Protein AF-0000000082898713 (afdb_homodimer)

Foldseek 3Di:
DAAEEEEEDEAFFADLLVCLLQVLCVLLVHHYFYEYAVQDQWYQYNVRDIDGTRGHCVVPLPPDHLEYEYEDGPCLVVCLQPPSVLVSLVVCVVVQGAYEYEAQNCSSCLNSVNQPPEEEEHAPVCQVVCVVSPHHYDPDQWDDDRRYIYGYDSVSSLVRSLVVSCVRPNNVSSVVSCVVVVPDD/DAAEEEEEDEAFFADLLRCLLQVLCVLLVHHYFYEYAVQDQWYQYNVRDIDGTNGHCVVPLPPDHLEYEYEHGPCLVVCLQPPSVLVSLVVCVVVQGAYEYEAQNCSSCLNSVNQPPEEEEHAPVCVVVCVVSPHHYDPDQWDDDRRYIYGYDSVSSLVRSLVVSCVRPNNVSSVVSCVVVVPDD

Solvent-accessible surface area (backbone atoms only — not comparable to full-atom values): 18327 Å² total; per-residue (Å²): 129,77,45,31,33,37,36,53,38,44,60,20,23,27,50,43,35,44,39,37,29,53,36,50,35,44,75,61,58,30,52,70,41,38,19,16,69,80,52,46,73,57,35,48,24,55,64,68,52,32,33,45,50,76,34,37,29,88,78,48,69,85,58,88,55,50,25,42,34,33,49,14,37,77,29,36,75,77,48,44,79,41,62,68,60,42,52,51,53,46,52,35,50,74,70,66,23,35,34,34,24,24,15,55,25,39,51,36,29,61,72,61,59,46,65,71,86,32,47,37,25,36,22,76,93,47,42,64,63,40,45,73,68,61,37,43,75,51,90,51,56,59,28,73,36,88,46,32,38,20,11,24,35,52,56,29,22,63,60,38,29,39,50,51,33,26,75,69,66,29,62,66,46,24,50,50,50,30,58,73,33,60,47,82,127,131,78,46,32,34,36,36,54,38,44,59,20,25,28,48,43,34,43,39,38,31,53,36,51,36,45,74,61,58,31,52,71,40,37,20,17,70,79,53,47,72,58,34,48,24,56,65,67,53,31,34,45,51,77,35,35,28,87,78,48,70,86,58,87,56,51,26,42,36,33,48,12,36,77,29,37,74,79,47,44,79,39,61,67,61,41,51,52,52,46,52,34,49,75,71,66,22,35,35,34,23,24,14,54,25,41,52,36,28,63,70,61,60,46,67,70,85,30,47,38,22,35,22,75,92,48,43,66,64,40,45,73,68,62,36,44,75,50,88,50,54,56,29,73,34,88,46,32,37,20,12,26,34,53,57,29,21,64,61,38,29,39,50,51,33,27,74,69,66,29,61,66,48,24,52,52,49,31,58,74,33,61,47,81,129

Nearest PDB structures (foldseek):
  4k2h-assembly1_A  TM=9.374E-01  e=5.853E-18  Salmonella enterica subsp. enterica serovar Typhimurium str. LT2
  3nov-assembly1_A-2  TM=9.132E-01  e=2.532E-16  Pseudomonas fluorescens
  3noq-assembly1_A  TM=9.283E-01  e=1.379E-15  Pseudomonas fluorescens
  6q3t-assembly1_A  TM=9.275E-01  e=1.216E-15  Pyrococcus horikoshii
  3ewn-assembly1_A  TM=8.795E-01  e=7.514E-15  Pseudomonas syringae pv. tomato

Organism: Panagrellus redivivus (NCBI:txid6233)

Sequence (370 aa):
MAKSALVIVFPGVEDIETSVTVDLLRRAEVNVTTASLNDASTITMSKKTIITPDAKLSDVESKDFDAIIVPGGPGTFEILENAKLGALLKKYEAAGKIVAAICAAPLIFTVHGVGKDGTVTSYPGVRDKIVAAGYAYSDEKVVVSKNIVSSRGPATSFDFALKLIELLKGKESADQVSKAILYTHMAKSALVIVFPGVEDIETSVTVDLLRRAEVNVTTASLNDASTITMSKKTIITPDAKLSDVESKDFDAIIVPGGPGTFEILENAKLGALLKKYEAAGKIVAAICAAPLIFTVHGVGKDGTVTSYPGVRDKIVAAGYAYSDEKVVVSKNIVSSRGPATSFDFALKLIELLKGKESADQVSKAILYTH

Structure (mmCIF, N/CA/C/O backbone):
data_AF-0000000082898713-model_v1
#
loop_
_entity.id
_entity.type
_entity.pdbx_description
1 polymer 'D-lactate dehydratase'
#
loop_
_atom_site.group_PDB
_atom_site.id
_atom_site.type_symbol
_atom_site.label_atom_id
_atom_site.label_alt_id
_atom_site.label_comp_id
_atom_site.label_asym_id
_atom_site.label_entity_id
_atom_site.label_seq_id
_atom_site.pdbx_PDB_ins_code
_atom_site.Cartn_x
_atom_site.Cartn_y
_atom_site.Cartn_z
_atom_site.occupancy
_atom_site.B_iso_or_equiv
_atom_site.auth_seq_id
_atom_site.auth_comp_id
_atom_site.auth_asym_id
_atom_site.auth_atom_id
_atom_site.pdbx_PDB_model_num
ATOM 1 N N . MET A 1 1 ? -22.562 -16.75 -1.643 1 75.38 1 MET A N 1
ATOM 2 C CA . MET A 1 1 ? -21.656 -16.609 -0.51 1 75.38 1 MET A CA 1
ATOM 3 C C . MET A 1 1 ? -20.531 -15.617 -0.833 1 75.38 1 MET A C 1
ATOM 5 O O . MET A 1 1 ? -20.188 -15.43 -1.999 1 75.38 1 MET A O 1
ATOM 9 N N . ALA A 1 2 ? -19.969 -14.922 0.22 1 91.25 2 ALA A N 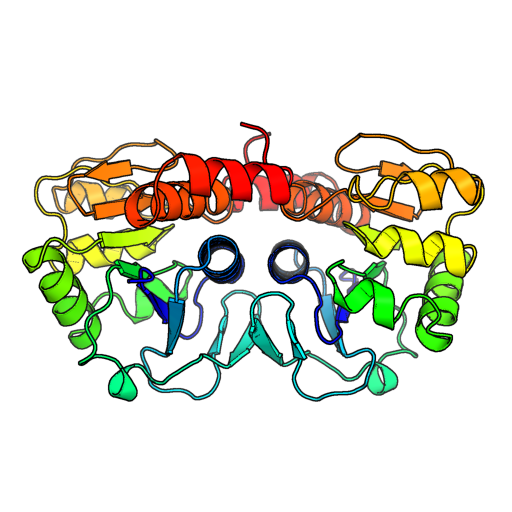1
ATOM 10 C CA . ALA A 1 2 ? -18.922 -13.938 -0.031 1 91.25 2 ALA A CA 1
ATOM 11 C C . ALA A 1 2 ? -17.656 -14.602 -0.586 1 91.25 2 ALA A C 1
ATOM 13 O O . ALA A 1 2 ? -17.281 -15.68 -0.142 1 91.25 2 ALA A O 1
ATOM 14 N N . LYS A 1 3 ? -17.125 -14.125 -1.619 1 98.56 3 LYS A N 1
ATOM 15 C CA . LYS A 1 3 ? -15.891 -14.641 -2.199 1 98.56 3 LYS A CA 1
ATOM 16 C C . LYS A 1 3 ? -14.727 -14.508 -1.22 1 98.56 3 LYS A C 1
ATOM 18 O O . LYS A 1 3 ? -14.742 -13.641 -0.339 1 98.56 3 LYS A O 1
ATOM 23 N N . SER A 1 4 ? -13.789 -15.422 -1.334 1 98.88 4 SER A N 1
ATOM 24 C CA . SER A 1 4 ? -12.656 -15.445 -0.411 1 98.88 4 SER A CA 1
ATOM 25 C C . SER A 1 4 ? -11.328 -15.484 -1.162 1 98.88 4 SER A C 1
ATOM 27 O O . SER A 1 4 ? -11.273 -15.961 -2.299 1 98.88 4 SER A O 1
ATOM 29 N N . ALA A 1 5 ? -10.305 -14.922 -0.519 1 98.94 5 ALA A N 1
ATOM 30 C CA . ALA A 1 5 ? -8.969 -14.898 -1.108 1 98.94 5 ALA A CA 1
ATOM 31 C C . ALA A 1 5 ? -7.898 -15.18 -0.055 1 98.94 5 ALA A C 1
ATOM 33 O O . ALA A 1 5 ? -7.977 -14.672 1.068 1 98.94 5 ALA A O 1
ATOM 34 N N . LEU A 1 6 ? -6.98 -16.031 -0.373 1 98.94 6 LEU A N 1
ATOM 35 C CA . LEU A 1 6 ? -5.785 -16.297 0.416 1 98.94 6 LEU A CA 1
ATOM 36 C C . LEU A 1 6 ? -4.582 -15.539 -0.14 1 98.94 6 LEU A C 1
ATOM 38 O O . LEU A 1 6 ? -4.207 -15.727 -1.3 1 98.94 6 LEU A O 1
ATOM 42 N N . VAL A 1 7 ? -4.027 -14.648 0.641 1 99 7 VAL A N 1
ATOM 43 C CA . VAL A 1 7 ? -2.83 -13.914 0.247 1 99 7 VAL A CA 1
ATOM 44 C C . VAL A 1 7 ? -1.622 -14.43 1.021 1 99 7 VAL A C 1
ATOM 46 O O . VAL A 1 7 ? -1.587 -14.359 2.25 1 99 7 VAL A O 1
ATOM 49 N N . ILE A 1 8 ? -0.636 -14.93 0.302 1 99 8 ILE A N 1
ATOM 50 C CA . ILE A 1 8 ? 0.551 -15.523 0.903 1 99 8 ILE A CA 1
ATOM 51 C C . ILE A 1 8 ? 1.56 -14.438 1.25 1 99 8 ILE A C 1
ATOM 53 O O . ILE A 1 8 ? 1.938 -13.633 0.389 1 99 8 ILE A O 1
ATOM 57 N N . VAL A 1 9 ? 1.957 -14.398 2.502 1 98.94 9 VAL A N 1
ATOM 58 C CA . VAL A 1 9 ? 2.994 -13.445 2.9 1 98.94 9 VAL A CA 1
ATOM 59 C C . VAL A 1 9 ? 4.195 -14.203 3.461 1 98.94 9 VAL A C 1
ATOM 61 O O . VAL A 1 9 ? 4.051 -15.305 3.992 1 98.94 9 VAL A O 1
ATOM 64 N N . PHE A 1 10 ? 5.367 -13.609 3.297 1 98.94 10 PHE A N 1
ATOM 65 C CA . PHE A 1 10 ? 6.66 -14.18 3.664 1 98.94 10 PHE A CA 1
ATOM 66 C C . PHE A 1 10 ? 7.688 -13.078 3.9 1 98.94 10 PHE A C 1
ATOM 68 O O . PHE A 1 10 ? 7.492 -11.938 3.477 1 98.94 10 PHE A O 1
ATOM 75 N N . PRO A 1 11 ? 8.781 -13.359 4.68 1 98.88 11 PRO A N 1
ATOM 76 C CA . PRO A 1 11 ? 9.805 -12.328 4.879 1 98.88 11 PRO A CA 1
ATOM 77 C C . PRO A 1 11 ? 10.305 -11.734 3.566 1 98.88 11 PRO A C 1
ATOM 79 O O . PRO A 1 11 ? 10.656 -12.477 2.645 1 98.88 11 PRO A O 1
ATOM 82 N N . GLY A 1 12 ? 10.336 -10.406 3.451 1 98.88 12 GLY A N 1
ATOM 83 C CA . GLY A 1 12 ? 10.828 -9.734 2.258 1 98.88 12 GLY A CA 1
ATOM 84 C C . GLY A 1 12 ? 9.773 -9.594 1.175 1 98.88 12 GLY A C 1
ATOM 85 O O . GLY A 1 12 ? 10.078 -9.195 0.049 1 98.88 12 GLY A O 1
ATOM 86 N N . VAL A 1 13 ? 8.492 -9.922 1.507 1 98.94 13 VAL A N 1
ATOM 87 C CA . VAL A 1 13 ? 7.391 -9.703 0.574 1 98.94 13 VAL A CA 1
ATOM 88 C C . VAL A 1 13 ? 7.191 -8.211 0.346 1 98.94 13 VAL A C 1
ATOM 90 O O . VAL A 1 13 ? 7.523 -7.395 1.21 1 98.94 13 VAL A O 1
ATOM 93 N N . GLU A 1 14 ? 6.727 -7.867 -0.822 1 98.88 14 GLU A N 1
ATOM 94 C CA . GLU A 1 14 ? 6.617 -6.469 -1.231 1 98.88 14 GLU A CA 1
ATOM 95 C C . GLU A 1 14 ? 5.496 -5.762 -0.474 1 98.88 14 GLU A C 1
ATOM 97 O O . GLU A 1 14 ? 4.348 -6.207 -0.491 1 98.88 14 GLU A O 1
ATOM 102 N N . ASP A 1 15 ? 5.758 -4.617 0.162 1 98.88 15 ASP A N 1
ATOM 103 C CA . ASP A 1 15 ? 4.84 -3.904 1.043 1 98.88 15 ASP A CA 1
ATOM 104 C C . ASP A 1 15 ? 3.629 -3.383 0.269 1 98.88 15 ASP A C 1
ATOM 106 O O . ASP A 1 15 ? 2.486 -3.635 0.653 1 98.88 15 ASP A O 1
ATOM 110 N N . ILE A 1 16 ? 3.855 -2.674 -0.845 1 98.88 16 ILE A N 1
ATOM 111 C CA . ILE A 1 16 ? 2.807 -2.004 -1.605 1 98.88 16 ILE A CA 1
ATOM 112 C C . ILE A 1 16 ? 1.891 -3.043 -2.248 1 98.88 16 ILE A C 1
ATOM 114 O O . ILE A 1 16 ? 0.666 -2.953 -2.137 1 98.88 16 ILE A O 1
ATOM 118 N N . GLU A 1 17 ? 2.471 -4.012 -2.852 1 98.94 17 GLU A N 1
ATOM 119 C CA . GLU A 1 17 ? 1.697 -5.047 -3.529 1 98.94 17 GLU A CA 1
ATOM 120 C C . GLU A 1 17 ? 0.778 -5.777 -2.557 1 98.94 17 GLU A C 1
ATOM 122 O O . GLU A 1 17 ? -0.392 -6.02 -2.861 1 98.94 17 GLU A O 1
ATOM 127 N N . THR A 1 18 ? 1.337 -6.137 -1.405 1 98.94 18 THR A N 1
ATOM 128 C CA . THR A 1 18 ? 0.552 -6.812 -0.381 1 98.94 18 THR A CA 1
ATOM 129 C C . THR A 1 18 ? -0.558 -5.906 0.141 1 98.94 18 THR A C 1
ATOM 131 O O . THR A 1 18 ? -1.73 -6.285 0.143 1 98.94 18 THR A O 1
ATOM 134 N N . SER A 1 19 ? -0.251 -4.688 0.511 1 98.81 19 SER A N 1
ATOM 135 C CA . SER A 1 19 ? -1.185 -3.777 1.169 1 98.81 19 SER A CA 1
ATOM 136 C C . SER A 1 19 ? -2.301 -3.352 0.221 1 98.81 19 SER A C 1
ATOM 138 O O . SER A 1 19 ? -3.473 -3.334 0.604 1 98.81 19 SER A O 1
ATOM 140 N N . VAL A 1 20 ? -1.968 -2.988 -1.012 1 98.88 20 VAL A N 1
ATOM 141 C CA . VAL A 1 20 ? -2.961 -2.525 -1.975 1 98.88 20 VAL A CA 1
ATOM 142 C C . VAL A 1 20 ? -3.922 -3.664 -2.314 1 98.88 20 VAL A C 1
ATOM 144 O O . VAL A 1 20 ? -5.141 -3.479 -2.311 1 98.88 20 VAL A O 1
ATOM 147 N N . THR A 1 21 ? -3.367 -4.836 -2.564 1 98.94 21 THR A N 1
ATOM 148 C CA . THR A 1 21 ? -4.195 -5.98 -2.934 1 98.94 21 THR A CA 1
ATOM 149 C C . THR A 1 21 ? -5.156 -6.336 -1.806 1 98.94 21 THR A C 1
ATOM 151 O O . THR A 1 21 ? -6.367 -6.449 -2.027 1 98.94 21 THR A O 1
ATOM 154 N N . VAL A 1 22 ? -4.641 -6.5 -0.588 1 98.94 22 VAL A N 1
ATOM 155 C CA . VAL A 1 22 ? -5.449 -6.875 0.567 1 98.94 22 VAL A CA 1
ATOM 156 C C . VAL A 1 22 ? -6.504 -5.801 0.829 1 98.94 22 VAL A C 1
ATOM 158 O O . VAL A 1 22 ? -7.684 -6.117 1.021 1 98.94 22 VAL A O 1
ATOM 161 N N . ASP A 1 23 ? -6.105 -4.562 0.798 1 98.94 23 ASP A N 1
ATOM 162 C CA . ASP A 1 23 ? -6.992 -3.434 1.077 1 98.94 23 ASP A CA 1
ATOM 163 C C . ASP A 1 23 ? -8.164 -3.398 0.097 1 98.94 23 ASP A C 1
ATOM 165 O O . ASP A 1 23 ? -9.32 -3.393 0.51 1 98.94 23 ASP A O 1
ATOM 169 N N . LEU A 1 24 ? -7.867 -3.42 -1.192 1 98.94 24 LEU A N 1
ATOM 170 C CA . LEU A 1 24 ? -8.914 -3.27 -2.199 1 98.94 24 LEU A CA 1
ATOM 171 C C . LEU A 1 24 ? -9.859 -4.469 -2.182 1 98.94 24 LEU A C 1
ATOM 173 O O . LEU A 1 24 ? -11.07 -4.309 -2.354 1 98.94 24 LEU A O 1
ATOM 177 N N . LEU A 1 25 ? -9.312 -5.68 -2.02 1 98.94 25 LEU A N 1
ATOM 178 C CA . LEU A 1 25 ? -10.18 -6.848 -1.925 1 98.94 25 LEU A CA 1
ATOM 179 C C . LEU A 1 25 ? -11.133 -6.727 -0.739 1 98.94 25 LEU A C 1
ATOM 181 O O . LEU A 1 25 ? -12.312 -7.066 -0.846 1 98.94 25 LEU A O 1
ATOM 185 N N . ARG A 1 26 ? -10.633 -6.258 0.403 1 98.94 26 ARG A N 1
ATOM 186 C CA . ARG A 1 26 ? -11.484 -6.094 1.578 1 98.94 26 ARG A CA 1
ATOM 187 C C . ARG A 1 26 ? -12.516 -4.996 1.357 1 98.94 26 ARG A C 1
ATOM 189 O O . ARG A 1 26 ? -13.664 -5.113 1.805 1 98.94 26 ARG A O 1
ATOM 196 N N . ARG A 1 27 ? -12.164 -3.883 0.672 1 98.81 27 ARG A N 1
ATOM 197 C CA . ARG A 1 27 ? -13.133 -2.852 0.299 1 98.81 27 ARG A CA 1
ATOM 198 C C . ARG A 1 27 ? -14.266 -3.441 -0.526 1 98.81 27 ARG A C 1
ATOM 200 O O . ARG A 1 27 ? -15.414 -2.986 -0.431 1 98.81 27 ARG A O 1
ATOM 207 N N . ALA A 1 28 ? -13.938 -4.441 -1.326 1 98.81 28 ALA A N 1
ATOM 208 C CA . ALA A 1 28 ? -14.93 -5.098 -2.18 1 98.81 28 ALA A CA 1
ATOM 209 C C . ALA A 1 28 ? -15.672 -6.188 -1.418 1 98.81 28 ALA A C 1
ATOM 211 O O . ALA A 1 28 ? -16.406 -6.988 -2.016 1 98.81 28 ALA A O 1
ATOM 212 N N . GLU A 1 29 ? -15.422 -6.332 -0.135 1 98.56 29 GLU A N 1
ATOM 213 C CA . GLU A 1 29 ? -16.078 -7.285 0.754 1 98.56 29 GLU A CA 1
ATOM 214 C C . GLU A 1 29 ? -15.703 -8.719 0.396 1 98.56 29 GLU A C 1
ATOM 216 O O . GLU A 1 29 ? -16.531 -9.633 0.512 1 98.56 29 GLU A O 1
ATOM 221 N N . VAL A 1 30 ? -14.555 -8.898 -0.184 1 98.94 30 VAL A N 1
ATOM 222 C CA . VAL A 1 30 ? -13.953 -10.227 -0.269 1 98.94 30 VAL A CA 1
ATOM 223 C C . VAL A 1 30 ? -13.391 -10.625 1.093 1 98.94 30 VAL A C 1
ATOM 225 O O . VAL A 1 30 ? -12.781 -9.805 1.786 1 98.94 30 VAL A O 1
ATOM 228 N N . ASN A 1 31 ? -13.656 -11.844 1.561 1 98.81 31 ASN A N 1
ATOM 229 C CA . ASN A 1 31 ? -13.047 -12.359 2.783 1 98.81 31 ASN A CA 1
ATOM 230 C C . ASN A 1 31 ? -11.578 -12.727 2.572 1 98.81 31 ASN A C 1
ATOM 232 O O . ASN A 1 31 ? -11.273 -13.812 2.092 1 98.81 31 ASN A O 1
ATOM 236 N N . VAL A 1 32 ? -10.703 -11.859 3.02 1 98.94 32 VAL A N 1
ATOM 237 C CA . VAL A 1 32 ? -9.273 -12.031 2.764 1 98.94 32 VAL A CA 1
ATOM 238 C C . VAL A 1 32 ? -8.602 -12.633 3.994 1 98.94 32 VAL A C 1
ATOM 240 O O . VAL A 1 32 ? -8.859 -12.203 5.121 1 98.94 32 VAL A O 1
ATOM 243 N N . THR A 1 33 ? -7.812 -13.609 3.805 1 98.94 33 THR A N 1
ATOM 244 C CA . THR A 1 33 ? -6.891 -14.133 4.805 1 98.94 33 THR A CA 1
ATOM 245 C C . THR A 1 33 ? -5.445 -13.992 4.336 1 98.94 33 THR A C 1
ATOM 247 O O . THR A 1 33 ? -5.051 -14.594 3.336 1 98.94 33 THR A O 1
ATOM 250 N N . THR A 1 34 ? -4.703 -13.18 5.031 1 98.94 34 THR A N 1
ATOM 251 C CA . THR A 1 34 ? -3.26 -13.203 4.84 1 98.94 34 THR A CA 1
ATOM 252 C C . THR A 1 34 ? -2.623 -14.328 5.645 1 98.94 34 THR A C 1
ATOM 254 O O . THR A 1 34 ? -2.918 -14.5 6.828 1 98.94 34 THR A O 1
ATOM 257 N N . ALA A 1 35 ? -1.808 -15.086 5 1 98.94 35 ALA A N 1
ATOM 258 C CA . ALA A 1 35 ? -1.225 -16.25 5.68 1 98.94 35 ALA A CA 1
ATOM 259 C C . ALA A 1 35 ? 0.293 -16.266 5.527 1 98.94 35 ALA A C 1
ATOM 261 O O . ALA A 1 35 ? 0.813 -16.141 4.414 1 98.94 35 ALA A O 1
ATOM 262 N N . SER A 1 36 ? 0.993 -16.406 6.645 1 98.88 36 SER A N 1
ATOM 263 C CA . SER A 1 36 ? 2.449 -16.484 6.641 1 98.88 36 SER A CA 1
ATOM 264 C C . SER A 1 36 ? 2.922 -17.844 6.121 1 98.88 36 SER A C 1
ATOM 266 O O . SER A 1 36 ? 2.633 -18.875 6.723 1 98.88 36 SER A O 1
ATOM 268 N N . LEU A 1 37 ? 3.67 -17.812 5.047 1 98.81 37 LEU A N 1
ATOM 269 C CA . LEU A 1 37 ? 4.152 -19.031 4.41 1 98.81 37 LEU A CA 1
ATOM 270 C C . LEU A 1 37 ? 5.016 -19.844 5.371 1 98.81 37 LEU A C 1
ATOM 272 O O . LEU A 1 37 ? 4.945 -21.078 5.387 1 98.81 37 LEU A O 1
ATOM 276 N N . ASN A 1 38 ? 5.824 -19.156 6.266 1 98 38 ASN A N 1
ATOM 277 C CA . ASN A 1 38 ? 6.738 -19.844 7.172 1 98 38 ASN A CA 1
ATOM 278 C C . ASN A 1 38 ? 6.141 -19.984 8.57 1 98 38 ASN A C 1
ATOM 280 O O . ASN A 1 38 ? 6.863 -20.234 9.531 1 98 38 ASN A O 1
ATOM 284 N N . ASP A 1 39 ? 4.945 -19.656 8.766 1 98.12 39 ASP A N 1
ATOM 285 C CA . ASP A 1 39 ? 4.16 -19.781 9.992 1 98.12 39 ASP A CA 1
ATOM 286 C C . ASP A 1 39 ? 4.668 -18.844 11.078 1 98.12 39 ASP A C 1
ATOM 288 O O . ASP A 1 39 ? 4.477 -19.094 12.266 1 98.12 39 ASP A O 1
ATOM 292 N N . ALA A 1 40 ? 5.395 -17.781 10.602 1 98.31 40 ALA A N 1
ATOM 293 C CA . ALA A 1 40 ? 5.812 -16.766 11.562 1 98.31 40 ALA A CA 1
ATOM 294 C C . ALA A 1 40 ? 4.621 -15.922 12.016 1 98.31 40 ALA A C 1
ATOM 296 O O . ALA A 1 40 ? 3.674 -15.711 11.258 1 98.31 40 ALA A O 1
ATOM 297 N N . SER A 1 41 ? 4.691 -15.422 13.227 1 98.25 41 SER A N 1
ATOM 298 C CA . SER A 1 41 ? 3.609 -14.617 13.789 1 98.25 41 SER A CA 1
ATOM 299 C C . SER A 1 41 ? 3.609 -13.203 13.203 1 98.25 41 SER A C 1
ATOM 301 O O . SER A 1 41 ? 2.564 -12.555 13.141 1 98.25 41 SER A O 1
ATOM 303 N N . THR A 1 42 ? 4.809 -12.734 12.844 1 98.75 42 THR A N 1
ATOM 304 C CA . THR A 1 42 ? 4.961 -11.438 12.18 1 98.75 42 THR A CA 1
ATOM 305 C C . THR A 1 42 ? 5.871 -11.562 10.961 1 98.75 42 THR A C 1
ATOM 307 O O . THR A 1 42 ? 6.699 -12.469 10.883 1 98.75 42 THR A O 1
ATOM 310 N N . ILE A 1 43 ? 5.652 -10.766 10.016 1 98.88 43 ILE A N 1
ATOM 311 C CA . ILE A 1 43 ? 6.441 -10.719 8.789 1 98.88 43 ILE A CA 1
ATOM 312 C C . ILE A 1 43 ? 7.07 -9.336 8.633 1 98.88 43 ILE A C 1
ATOM 314 O O . ILE A 1 43 ? 6.371 -8.32 8.68 1 98.88 43 ILE A O 1
ATOM 318 N N . THR A 1 44 ? 8.406 -9.281 8.547 1 98.88 44 THR A N 1
ATOM 319 C CA . THR A 1 44 ? 9.078 -8.07 8.094 1 98.88 44 THR A CA 1
ATOM 320 C C . THR A 1 44 ? 9.086 -7.996 6.566 1 98.88 44 THR A C 1
ATOM 322 O O . THR A 1 44 ? 9.734 -8.812 5.906 1 98.88 44 THR A O 1
ATOM 325 N N . MET A 1 45 ? 8.445 -7.02 6.004 1 98.81 45 MET A N 1
ATOM 326 C CA . MET A 1 45 ? 8.289 -6.918 4.559 1 98.81 45 MET A CA 1
ATOM 327 C C . MET A 1 45 ? 9.516 -6.262 3.922 1 98.81 45 MET A C 1
ATOM 329 O O . MET A 1 45 ? 10.492 -5.961 4.609 1 98.81 45 MET A O 1
ATOM 333 N N . SER A 1 46 ? 9.516 -6.117 2.656 1 98.75 46 SER A N 1
ATOM 334 C CA . SER A 1 46 ? 10.688 -5.754 1.865 1 98.75 46 SER A CA 1
ATOM 335 C C . SER A 1 46 ? 11.219 -4.379 2.264 1 98.75 46 SER A C 1
ATOM 337 O O . SER A 1 46 ? 12.422 -4.145 2.242 1 98.75 46 SER A O 1
ATOM 339 N N . LYS A 1 47 ? 10.258 -3.482 2.691 1 98.62 47 LYS A N 1
ATOM 340 C CA . LYS A 1 47 ? 10.68 -2.141 3.082 1 98.62 47 LYS A CA 1
ATOM 341 C C . LYS A 1 47 ? 10.445 -1.903 4.57 1 98.62 47 LYS A C 1
ATOM 343 O O . LYS A 1 47 ? 10.055 -0.807 4.977 1 98.62 47 LYS A O 1
ATOM 348 N N . LYS A 1 48 ? 10.602 -2.918 5.348 1 98.44 48 LYS A N 1
ATOM 349 C CA . LYS A 1 48 ? 10.836 -2.939 6.789 1 98.44 48 LYS A CA 1
ATOM 350 C C . LYS A 1 48 ? 9.531 -2.738 7.559 1 98.44 48 LYS A C 1
ATOM 352 O O . LYS A 1 48 ? 9.523 -2.717 8.789 1 98.44 48 LYS A O 1
ATOM 357 N N . THR A 1 49 ? 8.422 -2.551 6.879 1 98.75 49 THR A N 1
ATOM 358 C CA . THR A 1 49 ? 7.156 -2.596 7.602 1 98.75 49 THR A CA 1
ATOM 359 C C . THR A 1 49 ? 6.914 -3.988 8.18 1 98.75 49 THR A C 1
ATOM 361 O O . THR A 1 49 ? 7.156 -4.996 7.512 1 98.75 49 THR A O 1
ATOM 364 N N . ILE A 1 50 ? 6.484 -4.035 9.391 1 98.88 50 ILE A N 1
ATOM 365 C CA . ILE A 1 50 ? 6.184 -5.301 10.055 1 98.88 50 ILE A CA 1
ATOM 366 C C . ILE A 1 50 ? 4.672 -5.48 10.164 1 98.88 50 ILE A C 1
ATOM 368 O O . ILE A 1 50 ? 3.979 -4.617 10.703 1 98.88 50 ILE A O 1
ATOM 372 N N . ILE A 1 51 ? 4.168 -6.645 9.695 1 98.88 51 ILE A N 1
ATOM 373 C CA . ILE A 1 51 ? 2.74 -6.922 9.797 1 98.88 51 ILE A CA 1
ATOM 374 C C . ILE A 1 51 ? 2.518 -8.195 10.609 1 98.88 51 ILE A C 1
ATOM 376 O O . ILE A 1 51 ? 3.43 -9.016 10.75 1 98.88 51 ILE A O 1
ATOM 380 N N . THR A 1 52 ? 1.327 -8.281 11.117 1 98.81 52 THR A N 1
ATOM 381 C CA . THR A 1 52 ? 0.817 -9.523 11.695 1 98.81 52 THR A CA 1
ATOM 382 C C . THR A 1 52 ? -0.191 -10.18 10.758 1 98.81 52 THR A C 1
ATOM 384 O O . THR A 1 52 ? -1.321 -9.703 10.625 1 98.81 52 THR A O 1
ATOM 387 N N . PRO A 1 53 ? 0.233 -11.289 10.148 1 98.81 53 PRO A N 1
ATOM 388 C CA . PRO A 1 53 ? -0.707 -11.961 9.25 1 98.81 53 PRO A CA 1
ATOM 389 C C . PRO A 1 53 ? -1.937 -12.5 9.984 1 98.81 53 PRO A C 1
ATOM 391 O O . PRO A 1 53 ? -1.892 -12.719 11.195 1 98.81 53 PRO A O 1
ATOM 394 N N . ASP A 1 54 ? -3.012 -12.75 9.281 1 98.75 54 ASP A N 1
ATOM 395 C CA . ASP A 1 54 ? -4.258 -13.258 9.852 1 98.75 54 ASP A CA 1
ATOM 396 C C . ASP A 1 54 ? -4.086 -14.688 10.359 1 98.75 54 ASP A C 1
ATOM 398 O O . ASP A 1 54 ? -4.773 -15.102 11.289 1 98.75 54 ASP A O 1
ATOM 402 N N . ALA A 1 55 ? -3.201 -15.398 9.68 1 98.81 55 ALA A N 1
ATOM 403 C CA . ALA A 1 55 ? -3.061 -16.812 10.016 1 98.81 55 ALA A CA 1
ATOM 404 C C . ALA A 1 55 ? -1.679 -17.328 9.633 1 98.81 55 ALA A C 1
ATOM 406 O O . ALA A 1 55 ? -0.966 -16.703 8.852 1 98.81 55 ALA A O 1
ATOM 407 N N . LYS A 1 56 ? -1.348 -18.438 10.266 1 98.69 56 LYS A N 1
ATOM 408 C CA . LYS A 1 56 ? -0.309 -19.297 9.711 1 98.69 56 LYS A CA 1
ATOM 409 C C . LYS A 1 56 ? -0.834 -20.094 8.516 1 98.69 56 LYS A C 1
ATOM 411 O O . LYS A 1 56 ? -1.986 -20.531 8.516 1 98.69 56 LYS A O 1
ATOM 416 N N . LEU A 1 57 ? 0.029 -20.25 7.531 1 98.81 57 LEU A N 1
ATOM 417 C CA . LEU A 1 57 ? -0.442 -21.016 6.387 1 98.81 57 LEU A CA 1
ATOM 418 C C . LEU A 1 57 ? -0.895 -22.406 6.82 1 98.81 57 LEU A C 1
ATOM 420 O O . LEU A 1 57 ? -1.923 -22.906 6.352 1 98.81 57 LEU A O 1
ATOM 424 N N . SER A 1 58 ? -0.216 -23.031 7.75 1 98.44 58 SER A N 1
ATOM 425 C CA . SER A 1 58 ? -0.522 -24.391 8.211 1 98.44 58 SER A CA 1
ATOM 426 C C . SER A 1 58 ? -1.929 -24.469 8.789 1 98.44 58 SER A C 1
ATOM 428 O O . SER A 1 58 ? -2.545 -25.531 8.797 1 98.44 58 SER A O 1
ATOM 430 N N . ASP A 1 59 ? -2.402 -23.359 9.242 1 98.5 59 ASP A N 1
ATOM 431 C CA . ASP A 1 59 ? -3.715 -23.344 9.883 1 98.5 59 ASP A CA 1
ATOM 432 C C . ASP A 1 59 ? -4.828 -23.219 8.844 1 98.5 59 ASP A C 1
ATOM 434 O O . ASP A 1 59 ? -5.992 -23.5 9.141 1 98.5 59 ASP A O 1
ATOM 438 N N . VAL A 1 60 ? -4.488 -22.828 7.59 1 98.5 60 VAL A N 1
ATOM 439 C CA . VAL A 1 60 ? -5.586 -22.453 6.699 1 98.5 60 VAL A CA 1
ATOM 440 C C . VAL A 1 60 ? -5.398 -23.125 5.344 1 98.5 60 VAL A C 1
ATOM 442 O O . VAL A 1 60 ? -6.254 -23.016 4.461 1 98.5 60 VAL A O 1
ATOM 445 N N . GLU A 1 61 ? -4.293 -23.828 5.129 1 97.25 61 GLU A N 1
ATOM 446 C CA . GLU A 1 61 ? -3.973 -24.375 3.812 1 97.25 61 GLU A CA 1
ATOM 447 C C . GLU A 1 61 ? -5.012 -25.406 3.379 1 97.25 61 GLU A C 1
ATOM 449 O O . GLU A 1 61 ? -5.113 -25.734 2.193 1 97.25 61 GLU A O 1
ATOM 454 N N . SER A 1 62 ? -5.828 -25.953 4.285 1 97.5 62 SER A N 1
ATOM 455 C CA . SER A 1 62 ? -6.84 -26.953 3.957 1 97.5 62 SER A CA 1
ATOM 456 C C . SER A 1 62 ? -8.156 -26.297 3.562 1 97.5 62 SER A C 1
ATOM 458 O O . SER A 1 62 ? -9.047 -26.953 3.027 1 97.5 62 SER A O 1
ATOM 460 N N . LYS A 1 63 ? -8.281 -25 3.838 1 97.31 63 LYS A N 1
ATOM 461 C CA . LYS A 1 63 ? -9.5 -24.281 3.486 1 97.31 63 LYS A CA 1
ATOM 462 C C . LYS A 1 63 ? -9.578 -24.031 1.982 1 97.31 63 LYS A C 1
ATOM 464 O O . LYS A 1 63 ? -8.562 -24.062 1.29 1 97.31 63 LYS A O 1
ATOM 469 N N . ASP A 1 64 ? -10.82 -23.844 1.496 1 95.19 64 ASP A N 1
ATOM 470 C CA . ASP A 1 64 ? -11.086 -23.656 0.073 1 95.19 64 ASP A CA 1
ATOM 471 C C . ASP A 1 64 ? -11.375 -22.203 -0.251 1 95.19 64 ASP A C 1
ATOM 473 O O . ASP A 1 64 ? -12.523 -21.75 -0.173 1 95.19 64 ASP A O 1
ATOM 477 N N . PHE A 1 65 ? -10.422 -21.484 -0.631 1 98.75 65 PHE A N 1
ATOM 478 C CA . PHE A 1 65 ? -10.602 -20.094 -1.038 1 98.75 65 PHE A CA 1
ATOM 479 C C . PHE A 1 65 ? -10.898 -20 -2.531 1 98.75 65 PHE A C 1
ATOM 481 O O . PHE A 1 65 ? -10.594 -20.922 -3.287 1 98.75 65 PHE A O 1
ATOM 488 N N . ASP A 1 66 ? -11.43 -18.875 -2.943 1 98.94 66 ASP A N 1
ATOM 489 C CA . ASP A 1 66 ? -11.766 -18.656 -4.348 1 98.94 66 ASP A CA 1
ATOM 490 C C . ASP A 1 66 ? -10.547 -18.172 -5.133 1 98.94 66 ASP A C 1
ATOM 492 O O . ASP A 1 66 ? -10.531 -18.25 -6.367 1 98.94 66 ASP A O 1
ATOM 496 N N . ALA A 1 67 ? -9.578 -17.688 -4.422 1 98.94 67 ALA A N 1
ATOM 497 C CA . ALA A 1 67 ? -8.352 -17.188 -5.039 1 98.94 67 ALA A CA 1
ATOM 498 C C . ALA A 1 67 ? -7.152 -17.375 -4.117 1 98.94 67 ALA A C 1
ATOM 500 O O . ALA A 1 67 ? -7.281 -17.281 -2.895 1 98.94 67 ALA A O 1
ATOM 501 N N . ILE A 1 68 ? -6.016 -17.656 -4.68 1 98.94 68 ILE A N 1
ATOM 502 C CA . ILE A 1 68 ? -4.727 -17.594 -3.998 1 98.94 68 ILE A CA 1
ATOM 503 C C . ILE A 1 68 ? -3.82 -16.594 -4.695 1 98.94 68 ILE A C 1
ATOM 505 O O . ILE A 1 68 ? -3.73 -16.562 -5.926 1 98.94 68 ILE A O 1
ATOM 509 N N . ILE A 1 69 ? -3.215 -15.703 -3.949 1 99 69 ILE A N 1
ATOM 510 C CA . ILE A 1 69 ? -2.486 -14.555 -4.477 1 99 69 ILE A CA 1
ATOM 511 C C . ILE A 1 69 ? -1.097 -14.492 -3.844 1 99 69 ILE A C 1
ATOM 513 O O . ILE A 1 69 ? -0.958 -14.594 -2.623 1 99 69 ILE A O 1
ATOM 517 N N . VAL A 1 70 ? -0.093 -14.32 -4.676 1 99 70 VAL A N 1
ATOM 518 C CA . VAL A 1 70 ? 1.287 -14.242 -4.211 1 99 70 VAL A CA 1
ATOM 519 C C . VAL A 1 70 ? 1.896 -12.906 -4.641 1 99 70 VAL A C 1
ATOM 521 O O . VAL A 1 70 ? 2.277 -12.734 -5.801 1 99 70 VAL A O 1
ATOM 524 N N . PRO A 1 71 ? 2.025 -11.93 -3.717 1 98.94 71 PRO A N 1
ATOM 525 C CA . PRO A 1 71 ? 2.789 -10.719 -4.023 1 98.94 71 PRO A CA 1
ATOM 526 C C . PRO A 1 71 ? 4.27 -11 -4.262 1 98.94 71 PRO A C 1
ATOM 528 O O . PRO A 1 71 ? 4.738 -12.109 -4.016 1 98.94 71 PRO A O 1
ATOM 531 N N . GLY A 1 72 ? 4.988 -10.016 -4.781 1 98.88 72 GLY A N 1
ATOM 532 C CA . GLY A 1 72 ? 6.406 -10.164 -5.051 1 98.88 72 GLY A CA 1
ATOM 533 C C . GLY A 1 72 ? 7.289 -9.664 -3.924 1 98.88 72 GLY A C 1
ATOM 534 O O . GLY A 1 72 ? 6.93 -9.773 -2.75 1 98.88 72 GLY A O 1
ATOM 535 N N . GLY A 1 73 ? 8.438 -9.164 -4.297 1 98.75 73 GLY A N 1
ATOM 536 C CA . GLY A 1 73 ? 9.469 -8.711 -3.381 1 98.75 73 GLY A CA 1
ATOM 537 C C . GLY A 1 73 ? 10.719 -9.57 -3.42 1 98.75 73 GLY A C 1
ATOM 538 O O . GLY A 1 73 ? 10.703 -10.68 -3.969 1 98.75 73 GLY A O 1
ATOM 539 N N . PRO A 1 74 ? 11.812 -9.031 -2.848 1 98.75 74 PRO A N 1
ATOM 540 C CA . PRO A 1 74 ? 13.062 -9.789 -2.865 1 98.75 74 PRO A CA 1
ATOM 541 C C . PRO A 1 74 ? 12.938 -11.148 -2.188 1 98.75 74 PRO A C 1
ATOM 543 O O . PRO A 1 74 ? 13.648 -12.086 -2.539 1 98.75 74 PRO A O 1
ATOM 546 N N . GLY A 1 75 ? 12.008 -11.297 -1.258 1 98.81 75 GLY A N 1
ATOM 547 C CA . GLY A 1 75 ? 11.773 -12.57 -0.604 1 98.81 75 GLY A CA 1
ATOM 548 C C . GLY A 1 75 ? 11.32 -13.656 -1.56 1 98.81 75 GLY A C 1
ATOM 549 O O . GLY A 1 75 ? 11.375 -14.844 -1.233 1 98.81 75 GLY A O 1
ATOM 550 N N . THR A 1 76 ? 10.844 -13.273 -2.725 1 98.88 76 THR A N 1
ATOM 551 C CA . THR A 1 76 ? 10.359 -14.211 -3.727 1 98.88 76 THR A CA 1
ATOM 552 C C . THR A 1 76 ? 11.438 -15.227 -4.09 1 98.88 76 THR A C 1
ATOM 554 O O . THR A 1 76 ? 11.156 -16.422 -4.215 1 98.88 76 THR A O 1
ATOM 557 N N . PHE A 1 77 ? 12.641 -14.797 -4.172 1 98.81 77 PHE A N 1
ATOM 558 C CA . PHE A 1 77 ? 13.734 -15.641 -4.645 1 98.81 77 PHE A CA 1
ATOM 559 C C . PHE A 1 77 ? 14.102 -16.688 -3.598 1 98.81 77 PHE A C 1
ATOM 561 O O . PHE A 1 77 ? 14.703 -17.703 -3.922 1 98.81 77 PHE A O 1
ATOM 568 N N .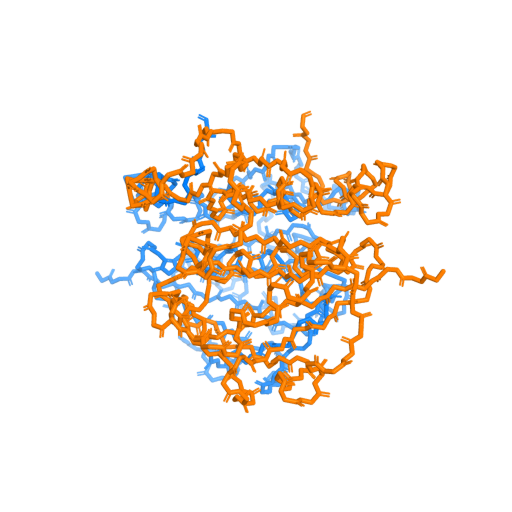 GLU A 1 78 ? 13.742 -16.438 -2.34 1 98.62 78 GLU A N 1
ATOM 569 C CA . GLU A 1 78 ? 14 -17.391 -1.266 1 98.62 78 GLU A CA 1
ATOM 570 C C . GLU A 1 78 ? 12.945 -18.5 -1.235 1 98.62 78 GLU A C 1
ATOM 572 O O . GLU A 1 78 ? 13.156 -19.547 -0.636 1 98.62 78 GLU A O 1
ATOM 577 N N . ILE A 1 79 ? 11.781 -18.281 -1.911 1 98.69 79 ILE A N 1
ATOM 578 C CA . ILE A 1 79 ? 10.695 -19.234 -1.773 1 98.69 79 ILE A CA 1
ATOM 579 C C . ILE A 1 79 ? 10.344 -19.812 -3.143 1 98.69 79 ILE A C 1
ATOM 581 O O . ILE A 1 79 ? 9.32 -20.5 -3.291 1 98.69 79 ILE A O 1
ATOM 585 N N . LEU A 1 80 ? 11.148 -19.578 -4.137 1 98.69 80 LEU A N 1
ATOM 586 C CA . LEU A 1 80 ? 10.875 -19.984 -5.508 1 98.69 80 LEU A CA 1
ATOM 587 C C . LEU A 1 80 ? 10.547 -21.484 -5.574 1 98.69 80 LEU A C 1
ATOM 589 O O . LEU A 1 80 ? 9.609 -21.875 -6.27 1 98.69 80 LEU A O 1
ATOM 593 N N . GLU A 1 81 ? 11.25 -22.266 -4.809 1 98.44 81 GLU A N 1
ATOM 594 C CA . GLU A 1 81 ? 11.141 -23.719 -4.922 1 98.44 81 GLU A CA 1
ATOM 595 C C . GLU A 1 81 ? 10.375 -24.312 -3.742 1 98.44 81 GLU A C 1
ATOM 597 O O . GLU A 1 81 ? 10.453 -25.516 -3.482 1 98.44 81 GLU A O 1
ATOM 602 N N . ASN A 1 82 ? 9.727 -23.438 -3.014 1 98.69 82 ASN A N 1
ATOM 603 C CA . ASN A 1 82 ? 8.969 -23.938 -1.867 1 98.69 82 ASN A CA 1
ATOM 604 C C . ASN A 1 82 ? 7.91 -24.953 -2.289 1 98.69 82 ASN A C 1
ATOM 606 O O . ASN A 1 82 ? 6.949 -24.609 -2.977 1 98.69 82 ASN A O 1
ATOM 610 N N . ALA A 1 83 ? 7.969 -26.172 -1.853 1 98 83 ALA A N 1
ATOM 611 C CA . ALA A 1 83 ? 7.145 -27.281 -2.324 1 98 83 ALA A CA 1
ATOM 612 C C . ALA A 1 83 ? 5.695 -27.109 -1.867 1 98 83 ALA A C 1
ATOM 614 O O . ALA A 1 83 ? 4.766 -27.438 -2.609 1 98 83 ALA A O 1
ATOM 615 N N . LYS A 1 84 ? 5.578 -26.672 -0.683 1 98.06 84 LYS A N 1
ATOM 616 C CA . LYS A 1 84 ? 4.23 -26.469 -0.151 1 98.06 84 LYS A CA 1
ATOM 617 C C . LYS A 1 84 ? 3.467 -25.438 -0.958 1 98.06 84 LYS A C 1
ATOM 619 O O . LYS A 1 84 ? 2.307 -25.641 -1.319 1 98.06 84 LYS A O 1
ATOM 624 N N . LEU A 1 85 ? 4.078 -24.312 -1.202 1 98.75 85 LEU A N 1
ATOM 625 C CA . LEU A 1 85 ? 3.471 -23.25 -2.006 1 98.75 85 LEU A CA 1
ATOM 626 C C . LEU A 1 85 ? 3.15 -23.75 -3.408 1 98.75 85 LEU A C 1
ATOM 628 O O . LEU A 1 85 ? 2.047 -23.531 -3.916 1 98.75 85 LEU A O 1
ATOM 632 N N . GLY A 1 86 ? 4.109 -24.422 -4.047 1 98.75 86 GLY A N 1
ATOM 633 C CA . GLY A 1 86 ? 3.883 -24.969 -5.375 1 98.75 86 GLY A CA 1
ATOM 634 C C . GLY A 1 86 ? 2.686 -25.891 -5.438 1 98.75 86 GLY A C 1
ATOM 635 O O . GLY A 1 86 ? 1.857 -25.797 -6.344 1 98.75 86 GLY A O 1
ATOM 636 N N . ALA A 1 87 ? 2.598 -26.766 -4.434 1 98.5 87 ALA A N 1
ATOM 637 C CA . ALA A 1 87 ? 1.49 -27.719 -4.383 1 98.5 87 ALA A CA 1
ATOM 638 C C . ALA A 1 87 ? 0.154 -27 -4.23 1 98.5 87 ALA A C 1
ATOM 640 O O . ALA A 1 87 ? -0.841 -27.391 -4.848 1 98.5 87 ALA A O 1
ATOM 641 N N . LEU A 1 88 ? 0.123 -26.016 -3.41 1 98.69 88 LEU A N 1
ATOM 642 C CA . LEU A 1 88 ? -1.101 -25.25 -3.195 1 98.69 88 LEU A CA 1
ATOM 643 C C . LEU A 1 88 ? -1.529 -24.531 -4.477 1 98.69 88 LEU A C 1
ATOM 645 O O . LEU A 1 88 ? -2.709 -24.562 -4.836 1 98.69 88 LEU A O 1
ATOM 649 N N . LEU A 1 89 ? -0.595 -23.875 -5.152 1 98.88 89 LEU A N 1
ATOM 650 C CA . LEU A 1 89 ? -0.914 -23.172 -6.391 1 98.88 89 LEU A CA 1
ATOM 651 C C . LEU A 1 89 ? -1.494 -24.125 -7.426 1 98.88 89 LEU A C 1
ATOM 653 O O . LEU A 1 89 ? -2.484 -23.812 -8.086 1 98.88 89 LEU A O 1
ATOM 657 N N . LYS A 1 90 ? -0.909 -25.281 -7.535 1 98.56 90 LYS A N 1
ATOM 658 C CA . LYS A 1 90 ? -1.38 -26.281 -8.492 1 98.56 90 LYS A CA 1
ATOM 659 C C . LYS A 1 90 ? -2.777 -26.766 -8.133 1 98.56 90 LYS A C 1
ATOM 661 O O . LYS A 1 90 ? -3.602 -27.016 -9.008 1 98.56 90 LYS A O 1
ATOM 666 N N . LYS A 1 91 ? -2.943 -26.953 -6.855 1 98.38 91 LYS A N 1
ATOM 667 C CA . LYS A 1 91 ? -4.262 -27.375 -6.383 1 98.38 91 LYS A CA 1
ATOM 668 C C . LYS A 1 91 ? -5.332 -26.359 -6.793 1 98.38 91 LYS A C 1
ATOM 670 O O . LYS A 1 91 ? -6.398 -26.75 -7.277 1 98.38 91 LYS A O 1
ATOM 675 N N . TYR A 1 92 ? -5.094 -25.062 -6.594 1 98.75 92 TYR A N 1
ATOM 676 C CA . TYR A 1 92 ? -6.043 -24.016 -6.961 1 98.75 92 TYR A CA 1
ATOM 677 C C . TYR A 1 92 ? -6.234 -23.969 -8.469 1 98.75 92 TYR A C 1
ATOM 679 O O . TYR A 1 92 ? -7.363 -23.828 -8.953 1 98.75 92 TYR A O 1
ATOM 687 N N . GLU A 1 93 ? -5.152 -24.078 -9.188 1 98.56 93 GLU A N 1
ATOM 688 C CA . GLU A 1 93 ? -5.234 -24.078 -10.648 1 98.56 93 GLU A CA 1
ATOM 689 C C . GLU A 1 93 ? -6.125 -25.219 -11.148 1 98.56 93 GLU A C 1
ATOM 691 O O . GLU A 1 93 ? -7.012 -25 -11.977 1 98.56 93 GLU A O 1
ATOM 696 N N . ALA A 1 94 ? -5.906 -26.375 -10.602 1 98.19 94 ALA A N 1
ATOM 697 C CA . ALA A 1 94 ? -6.648 -27.562 -11.031 1 98.19 94 ALA A CA 1
ATOM 698 C C . ALA A 1 94 ? -8.133 -27.422 -10.711 1 98.19 94 ALA A C 1
ATOM 700 O O . ALA A 1 94 ? -8.984 -27.938 -11.445 1 98.19 94 ALA A O 1
ATOM 701 N N . ALA A 1 95 ? -8.422 -26.75 -9.688 1 98.38 95 ALA A N 1
ATOM 702 C CA . ALA A 1 95 ? -9.805 -26.578 -9.25 1 98.38 95 ALA A CA 1
ATOM 703 C C . ALA A 1 95 ? -10.492 -25.438 -10 1 98.38 95 ALA A C 1
ATOM 705 O O . ALA A 1 95 ? -11.664 -25.156 -9.758 1 98.38 95 ALA A O 1
ATOM 706 N N . GLY A 1 96 ? -9.75 -24.734 -10.883 1 98.25 96 GLY A N 1
ATOM 707 C CA . GLY A 1 96 ? -10.305 -23.625 -11.648 1 98.25 96 GLY A CA 1
ATOM 708 C C . GLY A 1 96 ? -10.445 -22.344 -10.836 1 98.25 96 GLY A C 1
ATOM 709 O O . GLY A 1 96 ? -11.18 -21.438 -11.227 1 98.25 96 GLY A O 1
ATOM 710 N N . LYS A 1 97 ? -9.789 -22.328 -9.648 1 98.75 97 LYS A N 1
ATOM 711 C CA . LYS A 1 97 ? -9.781 -21.141 -8.805 1 98.75 97 LYS A CA 1
ATOM 712 C C . LYS A 1 97 ? -8.727 -20.141 -9.273 1 98.75 97 LYS A C 1
ATOM 714 O O . LYS A 1 97 ? -7.785 -20.5 -9.977 1 98.75 97 LYS A O 1
ATOM 719 N N . ILE A 1 98 ? -8.891 -18.891 -8.922 1 98.94 98 ILE A N 1
ATOM 720 C C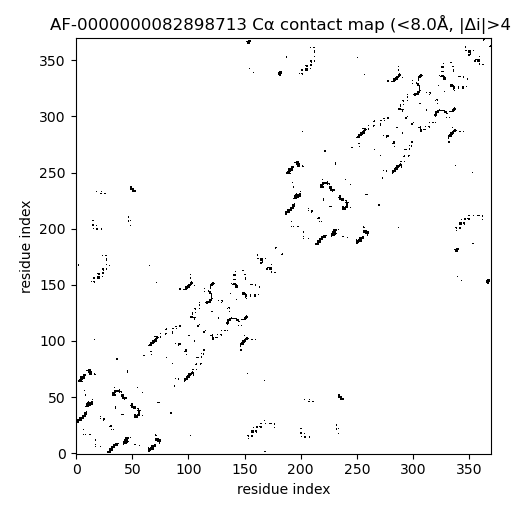A . ILE A 1 98 ? -7.961 -17.844 -9.352 1 98.94 98 ILE A CA 1
ATOM 721 C C . ILE A 1 98 ? -6.594 -18.094 -8.711 1 98.94 98 ILE A C 1
ATOM 723 O O . ILE A 1 98 ? -6.5 -18.328 -7.5 1 98.94 98 ILE A O 1
ATOM 727 N N . VAL A 1 99 ? -5.582 -18.109 -9.5 1 98.94 99 VAL A N 1
ATOM 728 C CA . VAL A 1 99 ? -4.184 -18.094 -9.078 1 98.94 99 VAL A CA 1
ATOM 729 C C . VAL A 1 99 ? -3.504 -16.828 -9.578 1 98.94 99 VAL A C 1
ATOM 731 O O . VAL A 1 99 ? -3.4 -16.594 -10.781 1 98.94 99 VAL A O 1
ATOM 734 N N . ALA A 1 100 ? -3.029 -16 -8.633 1 99 100 ALA A N 1
ATOM 735 C CA . ALA A 1 100 ? -2.562 -14.672 -9.031 1 99 100 ALA A CA 1
ATOM 736 C C . ALA A 1 100 ? -1.182 -14.383 -8.445 1 99 100 ALA A C 1
ATOM 738 O O . ALA A 1 100 ? -0.855 -14.836 -7.348 1 99 100 ALA A O 1
ATOM 739 N N . ALA A 1 101 ? -0.36 -13.688 -9.18 1 98.94 101 ALA A N 1
ATOM 740 C CA . ALA A 1 101 ? 0.973 -13.273 -8.75 1 98.94 101 ALA A CA 1
ATOM 741 C C . ALA A 1 101 ? 1.368 -11.945 -9.391 1 98.94 101 ALA A C 1
ATOM 743 O O . ALA A 1 101 ? 0.937 -11.633 -10.5 1 98.94 101 ALA A O 1
ATOM 744 N N . ILE A 1 102 ? 2.219 -11.188 -8.766 1 98.94 102 ILE A N 1
ATOM 745 C CA . ILE A 1 102 ? 2.611 -9.867 -9.242 1 98.94 102 ILE A CA 1
ATOM 746 C C . ILE A 1 102 ? 4.105 -9.656 -9.008 1 98.94 102 ILE A C 1
ATOM 748 O O . ILE A 1 102 ? 4.668 -10.18 -8.047 1 98.94 102 ILE A O 1
ATOM 752 N N . CYS A 1 103 ? 4.758 -8.789 -9.93 1 98.81 103 CYS A N 1
ATOM 753 C CA . CYS A 1 103 ? 6.16 -8.406 -9.812 1 98.81 103 CYS A CA 1
ATOM 754 C C . CYS A 1 103 ? 7.074 -9.586 -10.109 1 98.81 103 CYS A C 1
ATOM 756 O O . CYS A 1 103 ? 7.027 -10.156 -11.195 1 98.81 103 CYS A O 1
ATOM 758 N N . ALA A 1 104 ? 7.898 -10.062 -9.227 1 98.88 104 ALA A N 1
ATOM 759 C CA . ALA A 1 104 ? 8.797 -11.188 -9.453 1 98.88 104 ALA A CA 1
ATOM 760 C C . ALA A 1 104 ? 8.102 -12.516 -9.18 1 98.88 104 ALA A C 1
ATOM 762 O O . ALA A 1 104 ? 8.586 -13.57 -9.586 1 98.88 104 ALA A O 1
ATOM 763 N N . ALA A 1 105 ? 6.957 -12.508 -8.578 1 98.94 105 ALA A N 1
ATOM 764 C CA . ALA A 1 105 ? 6.285 -13.703 -8.07 1 98.94 105 ALA A CA 1
ATOM 765 C C . ALA A 1 105 ? 5.844 -14.609 -9.211 1 98.94 105 ALA A C 1
ATOM 767 O O . ALA A 1 105 ? 5.828 -15.836 -9.07 1 98.94 105 ALA A O 1
ATOM 768 N N . PRO A 1 106 ? 5.508 -14.086 -10.406 1 98.94 106 PRO A N 1
ATOM 769 C CA . PRO A 1 106 ? 5.152 -14.984 -11.508 1 98.94 106 PRO A CA 1
ATOM 770 C C . PRO A 1 106 ? 6.27 -15.961 -11.867 1 98.94 106 PRO A C 1
ATOM 772 O O . PRO A 1 106 ? 6.023 -16.984 -12.508 1 98.94 106 PRO A O 1
ATOM 775 N N . LEU A 1 107 ? 7.496 -15.656 -11.477 1 98.81 107 LEU A N 1
ATOM 776 C CA . LEU A 1 107 ? 8.586 -16.609 -11.664 1 98.81 107 LEU A CA 1
ATOM 777 C C . LEU A 1 107 ? 8.297 -17.922 -10.945 1 98.81 107 LEU A C 1
ATOM 779 O O . LEU A 1 107 ? 8.711 -18.984 -11.398 1 98.81 107 LEU A O 1
ATOM 783 N N . ILE A 1 108 ? 7.551 -17.875 -9.82 1 98.88 108 ILE A N 1
ATOM 784 C CA . ILE A 1 108 ? 7.168 -19.047 -9.055 1 98.88 108 ILE A CA 1
ATOM 785 C C . ILE A 1 108 ? 6.312 -19.969 -9.922 1 98.88 108 ILE A C 1
ATOM 787 O O . ILE A 1 108 ? 6.418 -21.203 -9.828 1 98.88 108 ILE A O 1
ATOM 791 N N . PHE A 1 109 ? 5.457 -19.406 -10.812 1 98.75 109 PHE A N 1
ATOM 792 C CA . PHE A 1 109 ? 4.645 -20.203 -11.734 1 98.75 109 PHE A CA 1
ATOM 793 C C . PHE A 1 109 ? 5.523 -21.109 -12.594 1 98.75 109 PHE A C 1
ATOM 795 O O . PHE A 1 109 ? 5.215 -22.281 -12.781 1 98.75 109 PHE A O 1
ATOM 802 N N . THR A 1 110 ? 6.617 -20.562 -13.055 1 98.12 110 THR A N 1
ATOM 803 C CA . THR A 1 110 ? 7.477 -21.297 -13.977 1 98.12 110 THR A CA 1
ATOM 804 C C . THR A 1 110 ? 8.188 -22.438 -13.25 1 98.12 110 THR A C 1
ATOM 806 O O . THR A 1 110 ? 8.367 -23.531 -13.812 1 98.12 110 THR A O 1
ATOM 809 N N . VAL A 1 111 ? 8.586 -22.25 -12.008 1 98.25 111 VAL A N 1
ATOM 810 C CA . VAL A 1 111 ? 9.289 -23.266 -11.219 1 98.25 111 VAL A CA 1
ATOM 811 C C . VAL A 1 111 ? 8.375 -24.453 -10.969 1 98.25 111 VAL A C 1
ATOM 813 O O . VAL A 1 111 ? 8.828 -25.609 -10.984 1 98.25 111 VAL A O 1
ATOM 816 N N . HIS A 1 112 ? 7.078 -24.203 -10.82 1 98.5 112 HIS A N 1
ATOM 817 C CA . HIS A 1 112 ? 6.168 -25.266 -10.391 1 98.5 112 HIS A CA 1
ATOM 818 C C . HIS A 1 112 ? 5.25 -25.688 -11.531 1 98.5 112 HIS A C 1
ATOM 820 O O . HIS A 1 112 ? 4.438 -26.609 -11.367 1 98.5 112 HIS A O 1
ATOM 826 N N . GLY A 1 113 ? 5.367 -25.031 -12.641 1 98.25 113 GLY A N 1
ATOM 827 C CA . GLY A 1 113 ? 4.578 -25.391 -13.805 1 98.25 113 GLY A CA 1
ATOM 828 C C . GLY A 1 113 ? 3.133 -24.938 -13.711 1 98.25 113 GLY A C 1
ATOM 829 O O . GLY A 1 113 ? 2.223 -25.641 -14.133 1 98.25 113 GLY A O 1
ATOM 830 N N . VAL A 1 114 ? 2.883 -23.844 -13.086 1 98.56 114 VAL A N 1
ATOM 831 C CA . VAL A 1 114 ? 1.557 -23.234 -12.984 1 98.56 114 VAL A CA 1
ATOM 832 C C . VAL A 1 114 ? 1.297 -22.359 -14.203 1 98.56 114 VAL A C 1
ATOM 834 O O . VAL A 1 114 ? 2.168 -21.578 -14.617 1 98.56 114 VAL A O 1
ATOM 837 N N . GLY A 1 115 ? 0.078 -22.438 -14.789 1 97.69 115 GLY A N 1
ATOM 838 C CA . GLY A 1 115 ? -0.288 -21.609 -15.922 1 97.69 115 GLY A CA 1
ATOM 839 C C . GLY A 1 115 ? 0.494 -21.938 -17.188 1 97.69 115 GLY A C 1
ATOM 840 O O . GLY A 1 115 ? 0.801 -21.047 -17.984 1 97.69 115 GLY A O 1
ATOM 841 N N . LYS A 1 116 ? 0.805 -23.188 -17.281 1 94.56 116 LYS A N 1
ATOM 842 C CA . LYS A 1 116 ? 1.58 -23.609 -18.438 1 94.56 116 LYS A CA 1
ATOM 843 C C . LYS A 1 116 ? 0.83 -23.328 -19.734 1 94.56 116 LYS A C 1
ATOM 845 O O . LYS A 1 116 ? -0.395 -23.453 -19.797 1 94.56 116 LYS A O 1
ATOM 850 N N . ASP A 1 117 ? 1.556 -22.906 -20.812 1 90.62 117 ASP A N 1
ATOM 851 C CA . ASP A 1 117 ? 1.064 -22.656 -22.156 1 90.62 117 ASP A CA 1
ATOM 852 C C . ASP A 1 117 ? 0.258 -21.359 -22.219 1 90.62 117 ASP A C 1
ATOM 854 O O . ASP A 1 117 ? -0.364 -21.047 -23.234 1 90.62 117 ASP A O 1
ATOM 858 N N . GLY A 1 118 ? 0.12 -20.625 -21.141 1 96.31 118 GLY A N 1
ATOM 859 C CA . GLY A 1 118 ? -0.579 -19.359 -21.125 1 96.31 118 GLY A CA 1
ATOM 860 C C . GLY A 1 118 ? 0.357 -18.156 -21.172 1 96.31 118 GLY A C 1
ATOM 861 O O . GLY A 1 118 ? 1.574 -18.328 -21.281 1 96.31 118 GLY A O 1
ATOM 862 N N . THR A 1 119 ? -0.226 -16.984 -21.156 1 98.69 119 THR A N 1
ATOM 863 C CA . THR A 1 119 ? 0.5 -15.727 -21.172 1 98.69 119 THR A CA 1
ATOM 864 C C . THR A 1 119 ? 0.537 -15.109 -19.766 1 98.69 119 THR A C 1
ATOM 866 O O . THR A 1 119 ? -0.477 -15.094 -19.062 1 98.69 119 THR A O 1
ATOM 869 N N . VAL A 1 120 ? 1.714 -14.719 -19.344 1 98.81 120 VAL A N 1
ATOM 870 C CA . VAL A 1 120 ? 1.844 -14.031 -18.062 1 98.81 120 VAL A CA 1
ATOM 871 C C . VAL A 1 120 ? 2.654 -12.75 -18.234 1 98.81 120 VAL A C 1
ATOM 873 O O . VAL A 1 120 ? 3.191 -12.492 -19.312 1 98.81 120 VAL A O 1
ATOM 876 N N . THR A 1 121 ? 2.645 -11.852 -17.312 1 98.88 121 THR A N 1
ATOM 877 C CA . THR A 1 121 ? 3.541 -10.711 -17.188 1 98.88 121 THR A CA 1
ATOM 878 C C . THR A 1 121 ? 4.25 -10.734 -15.836 1 98.88 121 THR A C 1
ATOM 880 O O . THR A 1 121 ? 4.078 -11.664 -15.055 1 98.88 121 THR A O 1
ATOM 883 N N . SER A 1 122 ? 5.152 -9.906 -15.594 1 98.88 122 SER A N 1
ATOM 884 C CA . SER A 1 122 ? 5.977 -9.844 -14.391 1 98.88 122 SER A CA 1
ATOM 885 C C . SER A 1 122 ? 6.75 -8.531 -14.32 1 98.88 122 SER A C 1
ATOM 887 O O . SER A 1 122 ? 6.641 -7.688 -15.211 1 98.88 122 SER A O 1
ATOM 889 N N . TYR A 1 123 ? 7.402 -8.367 -13.211 1 98.81 123 TYR A N 1
ATOM 890 C CA . TYR A 1 123 ? 8.43 -7.328 -13.195 1 98.81 123 TYR A CA 1
ATOM 891 C C . TYR A 1 123 ? 9.461 -7.566 -14.297 1 98.81 123 TYR A C 1
ATOM 893 O O . TYR A 1 123 ? 9.859 -8.703 -14.547 1 98.81 123 TYR A O 1
ATOM 901 N N . PRO A 1 124 ? 10 -6.512 -14.969 1 98.5 124 PRO A N 1
ATOM 902 C CA . PRO A 1 124 ? 10.891 -6.676 -16.125 1 98.5 124 PRO A CA 1
ATOM 903 C C . PRO A 1 124 ? 12.133 -7.496 -15.789 1 98.5 124 PRO A C 1
ATOM 905 O O . PRO A 1 124 ? 12.641 -8.219 -16.656 1 98.5 124 PRO A O 1
ATOM 908 N N . GLY A 1 125 ? 12.656 -7.441 -14.625 1 98.19 125 GLY A N 1
ATOM 909 C CA . GLY A 1 125 ? 13.906 -8.07 -14.227 1 98.19 125 GLY A CA 1
ATOM 910 C C . GLY A 1 125 ? 13.859 -9.586 -14.305 1 98.19 125 GLY A C 1
ATOM 911 O O . GLY A 1 125 ? 14.906 -10.234 -14.32 1 98.19 125 GLY A O 1
ATOM 912 N N . VAL A 1 126 ? 12.617 -10.18 -14.367 1 98.62 126 VAL A N 1
ATOM 913 C CA . VAL A 1 126 ? 12.547 -11.633 -14.406 1 98.62 126 VAL A CA 1
ATOM 914 C C . VAL A 1 126 ? 11.898 -12.086 -15.711 1 98.62 126 VAL A C 1
ATOM 916 O O . VAL A 1 126 ? 11.586 -13.266 -15.875 1 98.62 126 VAL A O 1
ATOM 919 N N . ARG A 1 127 ? 11.695 -11.188 -16.609 1 98.62 127 ARG A N 1
ATOM 920 C CA . ARG A 1 127 ? 11.07 -11.469 -17.891 1 98.62 127 ARG A CA 1
ATOM 921 C C . ARG A 1 127 ? 11.797 -12.602 -18.609 1 98.62 127 ARG A C 1
ATOM 923 O O . ARG A 1 127 ? 11.172 -13.555 -19.078 1 98.62 127 ARG A O 1
ATOM 930 N N . ASP A 1 128 ? 13.102 -12.5 -18.734 1 98.56 128 ASP A N 1
ATOM 931 C CA . ASP A 1 128 ? 13.883 -13.43 -19.531 1 98.56 128 ASP A CA 1
ATOM 932 C C . ASP A 1 128 ? 13.789 -14.844 -18.984 1 98.56 128 ASP A C 1
ATOM 934 O O . ASP A 1 128 ? 13.758 -15.812 -19.734 1 98.56 128 ASP A O 1
ATOM 938 N N . LYS A 1 129 ? 13.789 -14.961 -17.672 1 98.5 129 LYS A N 1
ATOM 939 C CA . LYS A 1 129 ? 13.656 -16.281 -17.047 1 98.5 129 LYS A CA 1
ATOM 940 C C . LYS A 1 129 ? 12.289 -16.891 -17.344 1 98.5 129 LYS A C 1
ATOM 942 O O . LYS A 1 129 ? 12.188 -18.094 -17.562 1 98.5 129 LYS A O 1
ATOM 947 N N . ILE A 1 130 ? 11.273 -16.094 -17.406 1 98.56 130 ILE A N 1
ATOM 948 C CA . ILE A 1 130 ? 9.914 -16.562 -17.656 1 98.56 130 ILE A CA 1
ATOM 949 C C . ILE A 1 130 ? 9.789 -17.016 -19.109 1 98.56 130 ILE A C 1
ATOM 951 O O . ILE A 1 130 ? 9.258 -18.094 -19.391 1 98.56 130 ILE A O 1
ATOM 955 N N . VAL A 1 131 ? 10.312 -16.203 -20 1 98.31 131 VAL A N 1
ATOM 956 C CA . VAL A 1 131 ? 10.281 -16.531 -21.422 1 98.31 131 VAL A CA 1
ATOM 957 C C . VAL A 1 131 ? 11.102 -17.797 -21.672 1 98.31 131 VAL A C 1
ATOM 959 O O . VAL A 1 131 ? 10.672 -18.688 -22.422 1 98.31 131 VAL A O 1
ATOM 962 N N . ALA A 1 132 ? 12.219 -17.938 -21.047 1 98.12 132 ALA A N 1
ATOM 963 C CA . ALA A 1 132 ? 13.094 -19.094 -21.203 1 98.12 132 ALA A CA 1
ATOM 964 C C . ALA A 1 132 ? 12.391 -20.375 -20.719 1 98.12 132 ALA A C 1
ATOM 966 O O . ALA A 1 132 ? 12.68 -21.469 -21.219 1 98.12 132 ALA A O 1
ATOM 967 N N . ALA A 1 133 ? 11.477 -20.219 -19.781 1 97.75 133 ALA A N 1
ATOM 968 C CA . ALA A 1 133 ? 10.75 -21.359 -19.25 1 97.75 133 ALA A CA 1
ATOM 969 C C . ALA A 1 133 ? 9.609 -21.766 -20.172 1 97.75 133 ALA A C 1
ATOM 971 O O . ALA A 1 133 ? 8.906 -22.75 -19.906 1 97.75 133 ALA A O 1
ATOM 972 N N . GLY A 1 134 ? 9.375 -20.984 -21.234 1 97.69 134 GLY A N 1
ATOM 973 C CA . GLY A 1 134 ? 8.445 -21.406 -22.266 1 97.69 134 GLY A CA 1
ATOM 974 C C . GLY A 1 134 ? 7.102 -20.719 -22.188 1 97.69 134 GLY A C 1
ATOM 975 O O . GLY A 1 134 ? 6.184 -21.031 -22.953 1 97.69 134 GLY A O 1
ATOM 976 N N . TYR A 1 135 ? 6.922 -19.828 -21.266 1 98.31 135 TYR A N 1
ATOM 977 C CA . TYR A 1 135 ? 5.672 -19.078 -21.156 1 98.31 135 TYR A CA 1
ATOM 978 C C . TYR A 1 135 ? 5.609 -17.953 -22.188 1 98.31 135 TYR A C 1
ATOM 980 O O . TYR A 1 135 ? 6.621 -17.312 -22.469 1 98.31 135 TYR A O 1
ATOM 988 N N . ALA A 1 136 ? 4.418 -17.734 -22.734 1 98.56 136 ALA A N 1
ATOM 989 C CA . ALA A 1 136 ? 4.215 -16.5 -23.469 1 98.56 136 ALA A CA 1
ATOM 990 C C . ALA A 1 136 ? 4.23 -15.289 -22.547 1 98.56 136 ALA A C 1
ATOM 992 O O . ALA A 1 136 ? 3.809 -15.391 -21.391 1 98.56 136 ALA A O 1
ATOM 993 N N . TYR A 1 137 ? 4.699 -14.188 -23.094 1 98.62 137 TYR A N 1
ATOM 994 C CA . TYR A 1 137 ? 4.902 -13.016 -22.25 1 98.62 137 TYR A CA 1
ATOM 995 C C . TYR A 1 137 ? 4.199 -11.797 -22.828 1 98.62 137 TYR A C 1
ATOM 997 O O . TYR A 1 137 ? 4.188 -11.602 -24.047 1 98.62 137 TYR A O 1
ATOM 1005 N N . SER A 1 138 ? 3.588 -10.977 -22.016 1 98.81 138 SER A N 1
ATOM 1006 C CA . SER A 1 138 ? 2.963 -9.711 -22.375 1 98.81 138 SER A CA 1
ATOM 1007 C C . SER A 1 138 ? 3.445 -8.578 -21.469 1 98.81 138 SER A C 1
ATOM 1009 O O . SER A 1 138 ? 3.664 -8.773 -20.281 1 98.81 138 SER A O 1
ATOM 1011 N N . ASP A 1 139 ? 3.52 -7.344 -21.969 1 97.69 139 ASP A N 1
ATOM 1012 C CA . ASP A 1 139 ? 3.953 -6.191 -21.188 1 97.69 139 ASP A CA 1
ATOM 1013 C C . ASP A 1 139 ? 2.756 -5.414 -20.656 1 97.69 139 ASP A C 1
ATOM 1015 O O . ASP A 1 139 ? 2.914 -4.309 -20.125 1 97.69 139 ASP A O 1
ATOM 1019 N N . GLU A 1 140 ? 1.592 -6 -20.812 1 98.44 140 GLU A N 1
ATOM 1020 C CA . GLU A 1 140 ? 0.413 -5.352 -20.25 1 98.44 140 GLU A CA 1
ATOM 1021 C C . GLU A 1 140 ? 0.493 -5.293 -18.719 1 98.44 140 GLU A C 1
ATOM 1023 O O . GLU A 1 140 ? 1.123 -6.148 -18.094 1 98.44 140 GLU A O 1
ATOM 1028 N N . LYS A 1 141 ? -0.122 -4.352 -18.172 1 98.19 141 LYS A N 1
ATOM 1029 C CA . LYS A 1 141 ? -0.086 -4.164 -16.719 1 98.19 141 LYS A CA 1
ATOM 1030 C C . LYS A 1 141 ? -0.625 -5.391 -15.992 1 98.19 141 LYS A C 1
ATOM 1032 O O . LYS A 1 141 ? -0.119 -5.762 -14.93 1 98.19 141 LYS A O 1
ATOM 1037 N N . VAL A 1 142 ? -1.746 -5.859 -16.484 1 98.88 142 VAL A N 1
ATOM 1038 C CA . VAL A 1 142 ? -2.375 -7.059 -15.938 1 98.88 142 VAL A CA 1
ATOM 1039 C C . VAL A 1 142 ? -2.676 -8.047 -17.062 1 98.88 142 VAL A C 1
ATOM 1041 O O . VAL A 1 142 ? -3.213 -7.66 -18.109 1 98.88 142 VAL A O 1
ATOM 1044 N N . VAL A 1 143 ? -2.316 -9.266 -16.906 1 98.94 143 VAL A N 1
ATOM 1045 C CA . VAL A 1 143 ? -2.555 -10.32 -17.891 1 98.94 143 VAL A CA 1
ATOM 1046 C C . VAL A 1 143 ? -3.369 -11.445 -17.25 1 98.94 143 VAL A C 1
ATOM 1048 O O . VAL A 1 143 ? -3.051 -11.898 -16.141 1 98.94 143 VAL A O 1
ATOM 1051 N N . VAL A 1 144 ? -4.453 -11.82 -17.938 1 98.88 144 VAL A N 1
ATOM 1052 C CA . VAL A 1 144 ? -5.293 -12.938 -17.516 1 98.88 144 VAL A CA 1
ATOM 1053 C C . VAL A 1 144 ? -5.23 -14.047 -18.562 1 98.88 144 VAL A C 1
ATOM 1055 O O . VAL A 1 144 ? -5.531 -13.828 -19.734 1 98.88 144 VAL A O 1
ATOM 1058 N N . SER A 1 145 ? -4.773 -15.156 -18.156 1 98.56 145 SER A N 1
ATOM 1059 C CA . SER A 1 145 ? -4.797 -16.375 -18.953 1 98.5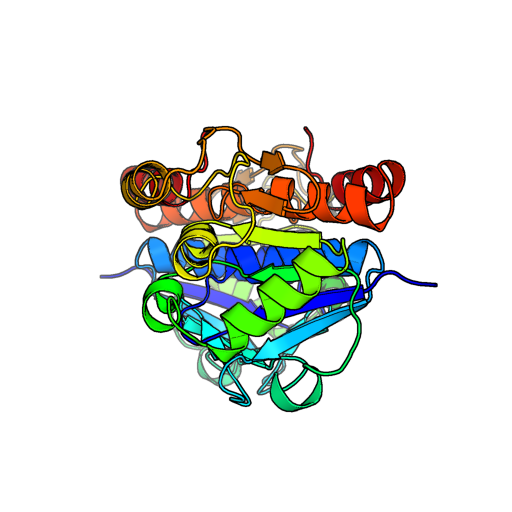6 145 SER A CA 1
ATOM 1060 C C . SER A 1 145 ? -5.578 -17.484 -18.25 1 98.56 145 SER A C 1
ATOM 1062 O O . SER A 1 145 ? -5.039 -18.203 -17.406 1 98.56 145 SER A O 1
ATOM 1064 N N . LYS A 1 146 ? -6.867 -17.688 -18.641 1 97.38 146 LYS A N 1
ATOM 1065 C CA . LYS A 1 146 ? -7.781 -18.562 -17.906 1 97.38 146 LYS A CA 1
ATOM 1066 C C . LYS A 1 146 ? -7.949 -18.094 -16.469 1 97.38 146 LYS A C 1
ATOM 1068 O O . LYS A 1 146 ? -8.328 -16.953 -16.219 1 97.38 146 LYS A O 1
ATOM 1073 N N . ASN A 1 147 ? -7.559 -18.922 -15.523 1 98.5 147 ASN A N 1
ATOM 1074 C CA . ASN A 1 147 ? -7.73 -18.531 -14.133 1 98.5 147 ASN A CA 1
ATOM 1075 C C . ASN A 1 147 ? -6.414 -18.047 -13.523 1 98.5 147 ASN A C 1
ATOM 1077 O O . ASN A 1 147 ? -6.301 -17.922 -12.297 1 98.5 147 ASN A O 1
ATOM 1081 N N . ILE A 1 148 ? -5.426 -17.719 -14.391 1 98.94 148 ILE A N 1
ATOM 1082 C CA . ILE A 1 148 ? -4.133 -17.203 -13.961 1 98.94 148 ILE A CA 1
ATOM 1083 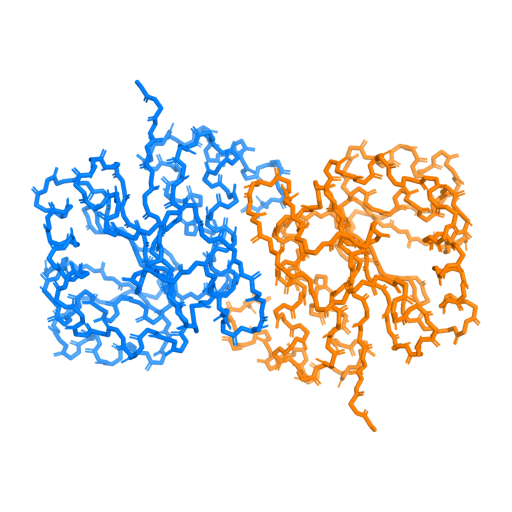C C . ILE A 1 148 ? -4.094 -15.688 -14.164 1 98.94 148 ILE A C 1
ATOM 1085 O O . ILE A 1 148 ? -4.34 -15.195 -15.266 1 98.94 148 ILE A O 1
ATOM 1089 N N . VAL A 1 149 ? -3.805 -14.93 -13.086 1 98.94 149 VAL A N 1
ATOM 1090 C CA . VAL A 1 149 ? -3.727 -13.477 -13.148 1 98.94 149 VAL A CA 1
ATOM 1091 C C . VAL A 1 149 ? -2.33 -13.016 -12.742 1 98.94 149 VAL A C 1
ATOM 1093 O O . VAL A 1 149 ? -1.816 -13.414 -11.695 1 98.94 149 VAL A O 1
ATOM 1096 N N . SER A 1 150 ? -1.636 -12.242 -13.578 1 98.94 150 SER A N 1
ATOM 1097 C CA . SER A 1 150 ? -0.304 -11.734 -13.258 1 98.94 150 SER A CA 1
ATOM 1098 C C . SER A 1 150 ? -0.214 -10.234 -13.5 1 98.94 150 SER A C 1
ATOM 1100 O O . SER A 1 150 ? -0.988 -9.68 -14.281 1 98.94 150 SER A O 1
ATOM 1102 N N . SER A 1 151 ? 0.628 -9.562 -12.836 1 98.94 151 SER A N 1
ATOM 1103 C CA . SER A 1 151 ? 0.882 -8.133 -12.977 1 98.94 151 SER A CA 1
ATOM 1104 C C . SER A 1 151 ? 2.363 -7.816 -12.805 1 98.94 151 SER A C 1
ATOM 1106 O O . SER A 1 151 ? 3.176 -8.719 -12.586 1 98.94 151 SER A O 1
ATOM 1108 N N . ARG A 1 152 ? 2.764 -6.602 -12.898 1 98.75 152 ARG A N 1
ATOM 1109 C CA . ARG A 1 152 ? 4.148 -6.293 -13.234 1 98.75 152 ARG A CA 1
ATOM 1110 C C . ARG A 1 152 ? 4.922 -5.82 -12.008 1 98.75 152 ARG A C 1
ATOM 1112 O O . ARG A 1 152 ? 6.09 -6.168 -11.836 1 98.75 152 ARG A O 1
ATOM 1119 N N . GLY A 1 153 ? 4.336 -4.898 -11.195 1 98.62 153 GLY A N 1
ATOM 1120 C CA . GLY A 1 153 ? 5.07 -4.348 -10.062 1 98.62 153 GLY A CA 1
ATOM 1121 C C . GLY A 1 153 ? 4.219 -3.469 -9.172 1 98.62 153 GLY A C 1
ATOM 1122 O O . GLY A 1 153 ? 2.99 -3.453 -9.289 1 98.62 153 GLY A O 1
ATOM 1123 N N . PRO A 1 154 ? 4.883 -2.738 -8.219 1 98.81 154 PRO A N 1
ATOM 1124 C CA . PRO A 1 154 ? 4.145 -1.956 -7.227 1 98.81 154 PRO A CA 1
ATOM 1125 C C . PRO A 1 154 ? 3.158 -0.978 -7.859 1 98.81 154 PRO A C 1
ATOM 1127 O O . PRO A 1 154 ? 2.012 -0.875 -7.414 1 98.81 154 PRO A O 1
ATOM 1130 N N . ALA A 1 155 ? 3.533 -0.325 -8.953 1 98.38 155 ALA A N 1
ATOM 1131 C CA . ALA A 1 155 ? 2.695 0.726 -9.523 1 98.38 155 ALA A CA 1
ATOM 1132 C C . ALA A 1 155 ? 1.493 0.134 -10.258 1 98.38 155 ALA A C 1
ATOM 1134 O O . ALA A 1 155 ? 0.55 0.852 -10.594 1 98.38 155 ALA A O 1
ATOM 1135 N N . THR A 1 156 ? 1.478 -1.142 -10.5 1 98.44 156 THR A N 1
ATOM 1136 C CA . THR A 1 156 ? 0.357 -1.772 -11.188 1 98.44 156 THR A CA 1
ATOM 1137 C C . THR A 1 156 ? -0.529 -2.525 -10.195 1 98.44 156 THR A C 1
ATOM 1139 O O . THR A 1 156 ? -1.436 -3.258 -10.602 1 98.44 156 THR A O 1
ATOM 1142 N N . SER A 1 157 ? -0.286 -2.322 -8.906 1 98.75 157 SER A N 1
ATOM 1143 C CA . SER A 1 157 ? -1.011 -3.057 -7.879 1 98.75 157 SER A CA 1
ATOM 1144 C C . SER A 1 157 ? -2.49 -2.689 -7.875 1 98.75 157 SER A C 1
ATOM 1146 O O . SER A 1 157 ? -3.344 -3.531 -7.586 1 98.75 157 SER A O 1
ATOM 1148 N N . PHE A 1 158 ? -2.82 -1.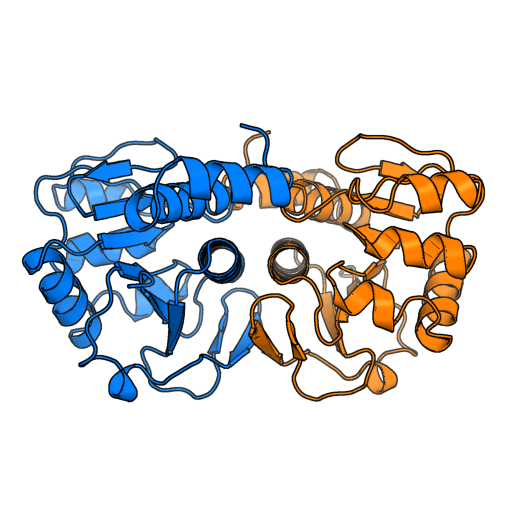402 -8.188 1 98.75 158 PHE A N 1
ATOM 1149 C CA . PHE A 1 158 ? -4.227 -1.015 -8.258 1 98.75 158 PHE A CA 1
ATOM 1150 C C . PHE A 1 158 ? -4.938 -1.754 -9.383 1 98.75 158 PHE A C 1
ATOM 1152 O O . PHE A 1 158 ? -6.02 -2.309 -9.18 1 98.75 158 PHE A O 1
ATOM 1159 N N . ASP A 1 159 ? -4.34 -1.792 -10.562 1 98.75 159 ASP A N 1
ATOM 1160 C CA . ASP A 1 159 ? -4.914 -2.504 -11.695 1 98.75 159 ASP A CA 1
ATOM 1161 C C . ASP A 1 159 ? -5.078 -3.99 -11.391 1 98.75 159 ASP A C 1
ATOM 1163 O O . ASP A 1 159 ? -6.109 -4.582 -11.711 1 98.75 159 ASP A O 1
ATOM 1167 N N . PHE A 1 160 ? -4.078 -4.523 -10.781 1 98.94 160 PHE A N 1
ATOM 1168 C CA . PHE A 1 160 ? -4.055 -5.934 -10.406 1 98.94 160 PHE A CA 1
ATOM 1169 C C . PHE A 1 160 ? -5.207 -6.262 -9.469 1 98.94 160 PHE A C 1
ATOM 1171 O O . PHE A 1 160 ? -5.988 -7.18 -9.734 1 98.94 160 PHE A O 1
ATOM 1178 N N . ALA A 1 161 ? -5.332 -5.48 -8.383 1 98.94 161 ALA A N 1
ATOM 1179 C CA . ALA A 1 161 ? -6.363 -5.719 -7.379 1 98.94 161 ALA A CA 1
ATOM 1180 C C . ALA A 1 161 ? -7.758 -5.516 -7.961 1 98.94 161 ALA A C 1
ATOM 1182 O O . ALA A 1 161 ? -8.672 -6.289 -7.684 1 98.94 161 ALA A O 1
ATOM 1183 N N . LEU A 1 162 ? -7.926 -4.484 -8.789 1 98.94 162 LEU A N 1
ATOM 1184 C CA . LEU A 1 162 ? -9.234 -4.211 -9.375 1 98.94 162 LEU A CA 1
ATOM 1185 C C . LEU A 1 162 ? -9.633 -5.32 -10.344 1 98.94 162 LEU A C 1
ATOM 1187 O O . LEU A 1 162 ? -10.812 -5.668 -10.438 1 98.94 162 LEU A O 1
ATOM 1191 N N . LYS A 1 163 ? -8.664 -5.887 -11.07 1 98.94 163 LYS A N 1
ATOM 1192 C CA . LYS A 1 163 ? -8.969 -7.027 -11.93 1 98.94 163 LYS A CA 1
ATOM 1193 C C . LYS A 1 163 ? -9.406 -8.234 -11.109 1 98.94 163 LYS A C 1
ATOM 1195 O O . LYS A 1 163 ? -10.352 -8.938 -11.477 1 98.94 163 LYS A O 1
ATOM 1200 N N . LEU A 1 164 ? -8.719 -8.461 -9.992 1 98.94 164 LEU A N 1
ATOM 1201 C CA . LEU A 1 164 ? -9.102 -9.562 -9.109 1 98.94 164 LEU A CA 1
ATOM 1202 C C . LEU A 1 164 ? -10.516 -9.367 -8.586 1 98.94 164 LEU A C 1
ATOM 1204 O O . LEU A 1 164 ? -11.297 -10.32 -8.516 1 98.94 164 LEU A O 1
ATOM 1208 N N . ILE A 1 165 ? -10.898 -8.141 -8.203 1 98.94 165 ILE A N 1
ATOM 1209 C CA . ILE A 1 165 ? -12.242 -7.84 -7.734 1 98.94 165 ILE A CA 1
ATOM 1210 C C . ILE A 1 165 ? -13.25 -8.117 -8.852 1 98.94 165 ILE A C 1
ATOM 1212 O O . ILE A 1 165 ? -14.312 -8.695 -8.602 1 98.94 165 ILE A O 1
ATOM 1216 N N . GLU A 1 166 ? -12.898 -7.648 -10.062 1 98.88 166 GLU A N 1
ATOM 1217 C CA . GLU A 1 166 ? -13.781 -7.891 -11.203 1 98.88 166 GLU A CA 1
ATOM 1218 C C . GLU A 1 166 ? -14.047 -9.383 -11.391 1 98.88 166 GLU A C 1
ATOM 1220 O O . GLU A 1 166 ? -15.188 -9.789 -11.609 1 98.88 166 GLU A O 1
ATOM 1225 N N . LEU A 1 167 ? -13.039 -10.211 -11.242 1 98.94 167 LEU A N 1
ATOM 1226 C CA . LEU A 1 167 ? -13.148 -11.648 -11.477 1 98.94 167 LEU A CA 1
ATOM 1227 C C . LEU A 1 167 ? -13.914 -12.32 -10.344 1 98.94 167 LEU A C 1
ATOM 1229 O O . LEU A 1 167 ? -14.641 -13.289 -10.57 1 98.94 167 LEU A O 1
ATOM 1233 N N . LEU A 1 168 ? -13.82 -11.773 -9.125 1 98.88 168 LEU A N 1
ATOM 1234 C CA . LEU A 1 168 ? -14.398 -12.414 -7.949 1 98.88 168 LEU A CA 1
ATOM 1235 C C . LEU A 1 168 ? -15.82 -11.922 -7.711 1 98.88 168 LEU A C 1
ATOM 1237 O O . LEU A 1 168 ? -16.688 -12.688 -7.301 1 98.88 168 LEU A O 1
ATOM 1241 N N . LYS A 1 169 ? -16.031 -10.555 -8.016 1 98.56 169 LYS A N 1
ATOM 1242 C CA . LYS A 1 169 ? -17.266 -9.922 -7.551 1 98.56 169 LYS A CA 1
ATOM 1243 C C . LYS A 1 169 ? -17.984 -9.219 -8.695 1 98.56 169 LYS A C 1
ATOM 1245 O O . LYS A 1 169 ? -19.125 -8.766 -8.539 1 98.56 169 LYS A O 1
ATOM 1250 N N . GLY A 1 170 ? -17.344 -9.133 -9.844 1 98.5 170 GLY A N 1
ATOM 1251 C CA . GLY A 1 170 ? -17.953 -8.484 -10.992 1 98.5 170 GLY A CA 1
ATOM 1252 C C . GLY A 1 170 ? -17.469 -7.066 -11.211 1 98.5 170 GLY A C 1
ATOM 1253 O O . GLY A 1 170 ? -16.922 -6.441 -10.297 1 98.5 170 GLY A O 1
ATOM 1254 N N . LYS A 1 171 ? -17.719 -6.566 -12.414 1 98.25 171 LYS A N 1
ATOM 1255 C CA . LYS A 1 171 ? -17.219 -5.27 -12.859 1 98.25 171 LYS A CA 1
ATOM 1256 C C . LYS A 1 171 ? -17.812 -4.137 -12.023 1 98.25 171 LYS A C 1
ATOM 1258 O O . LYS A 1 171 ? -17.125 -3.154 -11.727 1 98.25 171 LYS A O 1
ATOM 1263 N N . GLU A 1 172 ? -19 -4.227 -11.641 1 98.38 172 GLU A N 1
ATOM 1264 C CA . GLU A 1 172 ? -19.641 -3.178 -10.859 1 98.38 172 GLU A CA 1
ATOM 1265 C C . GLU A 1 172 ? -18.938 -2.971 -9.523 1 98.38 172 GLU A C 1
ATOM 1267 O O . GLU A 1 172 ? -18.719 -1.833 -9.094 1 98.38 172 GLU A O 1
ATOM 1272 N N . SER A 1 173 ? -18.625 -4.102 -8.875 1 98.44 173 SER A N 1
ATOM 1273 C CA . SER A 1 173 ? -17.891 -4.016 -7.609 1 98.44 173 SER A CA 1
ATOM 1274 C C . SER A 1 173 ? -16.531 -3.357 -7.797 1 98.44 173 SER A C 1
ATOM 1276 O O . SER A 1 173 ? -16.125 -2.512 -6.996 1 98.44 173 SER A O 1
ATOM 1278 N N . ALA A 1 174 ? -15.82 -3.707 -8.836 1 98.69 174 ALA A N 1
ATOM 1279 C CA . ALA A 1 174 ? -14.523 -3.111 -9.133 1 98.69 174 ALA A CA 1
ATOM 1280 C C . ALA A 1 174 ? -14.648 -1.609 -9.375 1 98.69 174 ALA A C 1
ATOM 1282 O O . ALA A 1 174 ? -13.828 -0.824 -8.898 1 98.69 174 ALA A O 1
ATOM 1283 N N . ASP A 1 175 ? -15.672 -1.21 -10.117 1 98.31 175 ASP A N 1
ATOM 1284 C CA . ASP A 1 175 ? -15.891 0.2 -10.422 1 98.31 175 ASP A CA 1
ATOM 1285 C C . ASP A 1 175 ? -16.203 0.992 -9.156 1 98.31 175 ASP A C 1
ATOM 1287 O O . ASP A 1 175 ? -15.75 2.129 -9 1 98.31 175 ASP A O 1
ATOM 1291 N N . GLN A 1 176 ? -16.938 0.415 -8.297 1 98.31 176 GLN A N 1
ATOM 1292 C CA . GLN A 1 176 ? -17.281 1.071 -7.039 1 98.31 176 GLN A CA 1
ATOM 1293 C C . GLN A 1 176 ? -16.047 1.314 -6.188 1 98.31 176 GLN A C 1
ATOM 1295 O O . GLN A 1 176 ? -15.859 2.404 -5.641 1 98.31 176 GLN A O 1
ATOM 1300 N N . VAL A 1 177 ? -15.234 0.283 -6.082 1 98.75 177 VAL A N 1
ATOM 1301 C CA . VAL A 1 177 ? -14 0.416 -5.312 1 98.75 177 VAL A CA 1
ATOM 1302 C C . VAL A 1 177 ? -13.086 1.441 -5.98 1 98.75 177 VAL A C 1
ATOM 1304 O O . VAL A 1 177 ? -12.5 2.291 -5.305 1 98.75 177 VAL A O 1
ATOM 1307 N N . SER A 1 178 ? -12.961 1.338 -7.316 1 98.69 178 SER A N 1
ATOM 1308 C CA . SER A 1 178 ? -12.133 2.27 -8.07 1 98.69 178 SER A CA 1
ATOM 1309 C C . SER A 1 178 ? -12.539 3.715 -7.805 1 98.69 178 SER A C 1
ATOM 1311 O O . SER A 1 178 ? -11.688 4.57 -7.555 1 98.69 178 SER A O 1
ATOM 1313 N N . LYS A 1 179 ? -13.781 4.027 -7.82 1 98.06 179 LYS A N 1
ATOM 1314 C CA . LYS A 1 179 ? -14.305 5.367 -7.566 1 98.06 179 LYS A CA 1
ATOM 1315 C C . LYS A 1 179 ? -14.016 5.809 -6.133 1 98.06 179 LYS A C 1
ATOM 1317 O O . LYS A 1 179 ? -13.609 6.949 -5.898 1 98.06 179 LYS A O 1
ATOM 1322 N N . ALA A 1 180 ? -14.164 4.883 -5.227 1 98 180 ALA A N 1
ATOM 1323 C CA . ALA A 1 180 ? -14.031 5.199 -3.807 1 98 180 ALA A CA 1
ATOM 1324 C C . ALA A 1 180 ? -12.594 5.566 -3.457 1 98 180 ALA A C 1
ATOM 1326 O O . ALA A 1 180 ? -12.352 6.363 -2.547 1 98 180 ALA A O 1
ATOM 1327 N N . ILE A 1 181 ? -11.633 5.023 -4.176 1 98.56 181 ILE A N 1
ATOM 1328 C CA . ILE A 1 181 ? -10.234 5.293 -3.84 1 98.56 181 ILE A CA 1
ATOM 1329 C C . ILE A 1 181 ? -9.68 6.375 -4.762 1 98.56 181 ILE A C 1
ATOM 1331 O O . ILE A 1 181 ? -8.492 6.684 -4.719 1 98.56 181 ILE A O 1
ATOM 1335 N N . LEU A 1 182 ? -10.555 6.906 -5.672 1 98.38 182 LEU A N 1
ATOM 1336 C CA . LEU A 1 182 ? -10.242 7.992 -6.594 1 98.38 182 LEU A CA 1
ATOM 1337 C C . LEU A 1 182 ? -9.266 7.531 -7.668 1 98.38 182 LEU A C 1
ATOM 1339 O O . LEU A 1 182 ? -8.352 8.266 -8.039 1 98.38 182 LEU A O 1
ATOM 1343 N N . TYR A 1 183 ? -9.398 6.23 -8.008 1 97.31 183 TYR A N 1
ATOM 1344 C CA . TYR A 1 183 ? -8.578 5.691 -9.086 1 97.31 183 TYR A CA 1
ATOM 1345 C C . TYR A 1 183 ? -9.266 5.875 -10.438 1 97.31 183 TYR A C 1
ATOM 1347 O O . TYR A 1 183 ? -10.211 5.16 -10.766 1 97.31 183 TYR A O 1
ATOM 1355 N N . THR A 1 184 ? -8.875 7.004 -11.227 1 82.38 184 THR A N 1
ATOM 1356 C CA . THR A 1 184 ? -9.539 7.336 -12.484 1 82.38 184 THR A CA 1
ATOM 1357 C C . THR A 1 184 ? -8.812 6.699 -13.664 1 82.38 184 THR A C 1
ATOM 1359 O O . THR A 1 184 ? -7.586 6.785 -13.766 1 82.38 184 THR A O 1
ATOM 1362 N N . HIS A 1 185 ? -9.367 5.645 -14.188 1 60.59 185 HIS A N 1
ATOM 1363 C CA . HIS A 1 185 ? -8.828 5.043 -15.406 1 60.59 185 HIS A CA 1
ATOM 1364 C C . HIS A 1 185 ? -9.195 5.863 -16.641 1 60.59 185 HIS A C 1
ATOM 1366 O O . HIS A 1 185 ? -10.211 6.562 -16.641 1 60.59 185 HIS A O 1
ATOM 1372 N N . MET B 1 1 ? 23.484 14.836 5.41 1 75.56 1 MET B N 1
ATOM 1373 C CA . MET B 1 1 ? 22.906 13.773 6.234 1 75.56 1 MET B CA 1
ATOM 1374 C C . MET B 1 1 ? 21.625 13.234 5.605 1 75.56 1 MET B C 1
ATOM 1376 O O . MET B 1 1 ? 20.953 13.945 4.863 1 75.56 1 MET B O 1
ATOM 1380 N N . ALA B 1 2 ? 21.297 11.922 5.852 1 91.31 2 ALA B N 1
ATOM 1381 C CA . ALA B 1 2 ? 20.109 11.336 5.242 1 91.31 2 ALA B CA 1
ATOM 1382 C C . ALA B 1 2 ? 18.844 12.016 5.758 1 91.31 2 ALA B C 1
ATOM 1384 O O . ALA B 1 2 ? 18.734 12.328 6.949 1 91.31 2 ALA B O 1
ATOM 1385 N N . LYS B 1 3 ? 17.984 12.414 4.945 1 98.56 3 LYS B N 1
ATOM 1386 C CA . LYS B 1 3 ? 16.719 13.023 5.328 1 98.56 3 LYS B CA 1
ATOM 1387 C C . LYS B 1 3 ? 15.852 12.047 6.129 1 98.56 3 LYS B C 1
ATOM 1389 O O . LYS B 1 3 ? 16 10.828 5.996 1 98.56 3 LYS B O 1
ATOM 1394 N N . SER B 1 4 ? 15.039 12.602 7.008 1 98.88 4 SER B N 1
ATOM 1395 C CA . SER B 1 4 ? 14.219 11.773 7.879 1 98.88 4 SER B CA 1
ATOM 1396 C C . SER B 1 4 ? 12.75 12.195 7.824 1 98.88 4 SER B C 1
ATOM 1398 O O . SER B 1 4 ? 12.445 13.352 7.527 1 98.88 4 SER B O 1
ATOM 1400 N N . ALA B 1 5 ? 11.867 11.211 8.055 1 98.94 5 ALA B N 1
ATOM 1401 C CA . ALA B 1 5 ? 10.43 11.469 8.047 1 98.94 5 ALA B CA 1
ATOM 1402 C C . ALA B 1 5 ? 9.734 10.719 9.18 1 98.94 5 ALA B C 1
ATOM 1404 O O . ALA B 1 5 ? 10.047 9.555 9.453 1 98.94 5 ALA B O 1
ATOM 1405 N N . LEU B 1 6 ? 8.883 11.383 9.883 1 98.94 6 LEU B N 1
ATOM 1406 C CA . LEU B 1 6 ? 7.988 10.812 10.883 1 98.94 6 LEU B CA 1
ATOM 1407 C C . LEU B 1 6 ? 6.598 10.586 10.305 1 98.94 6 LEU B C 1
ATOM 1409 O O . LEU B 1 6 ? 5.949 11.531 9.852 1 98.94 6 LEU B O 1
ATOM 1413 N N . VAL B 1 7 ? 6.164 9.359 10.25 1 99 7 VAL B N 1
ATOM 1414 C CA . VAL B 1 7 ? 4.82 9.023 9.789 1 99 7 VAL B CA 1
ATOM 1415 C C . VAL B 1 7 ? 3.947 8.617 10.969 1 99 7 VAL B C 1
ATOM 1417 O O . VAL B 1 7 ? 4.238 7.641 11.664 1 99 7 VAL B O 1
ATOM 1420 N N . ILE B 1 8 ? 2.871 9.359 11.188 1 99 8 ILE B N 1
ATOM 1421 C CA . ILE B 1 8 ? 1.981 9.133 12.32 1 99 8 ILE B CA 1
ATOM 1422 C C . ILE B 1 8 ? 0.973 8.039 11.977 1 99 8 ILE B C 1
ATOM 1424 O O . ILE B 1 8 ? 0.274 8.125 10.969 1 99 8 ILE B O 1
ATOM 1428 N N . VAL B 1 9 ? 0.929 7.008 12.805 1 98.94 9 VAL B N 1
ATOM 1429 C CA . VAL B 1 9 ? -0.071 5.965 12.609 1 98.94 9 VAL B CA 1
ATOM 1430 C C . VAL B 1 9 ? -0.97 5.871 13.844 1 98.94 9 VAL B C 1
ATOM 1432 O O . VAL B 1 9 ? -0.545 6.195 14.953 1 98.94 9 VAL B O 1
ATOM 1435 N N . PHE B 1 10 ? -2.205 5.465 13.617 1 98.94 10 PHE B N 1
ATOM 1436 C CA . PHE B 1 10 ? -3.264 5.387 14.617 1 98.94 10 PHE B CA 1
ATOM 1437 C C . PHE B 1 10 ? -4.324 4.371 14.203 1 98.94 10 PHE B C 1
ATOM 1439 O O . PHE B 1 10 ? -4.402 3.984 13.039 1 98.94 10 PHE B O 1
ATOM 1446 N N . PRO B 1 11 ? -5.121 3.826 15.164 1 98.88 11 PRO B N 1
ATOM 1447 C CA . PRO B 1 11 ? -6.172 2.881 14.789 1 98.88 11 PRO B CA 1
ATOM 1448 C C . PRO B 1 11 ? -7.09 3.426 13.695 1 98.88 11 PRO B C 1
ATOM 1450 O O . PRO B 1 11 ? -7.582 4.551 13.805 1 98.88 11 PRO B O 1
ATOM 1453 N N . GLY B 1 12 ? -7.316 2.65 12.625 1 98.88 12 GLY B N 1
ATOM 1454 C CA . GLY B 1 12 ? -8.195 3.059 11.547 1 98.88 12 GLY B CA 1
ATOM 1455 C C . GLY B 1 12 ? -7.508 3.922 10.508 1 98.88 12 GLY B C 1
ATOM 1456 O O . GLY B 1 12 ? -8.156 4.48 9.625 1 98.88 12 GLY B O 1
ATOM 1457 N N . VAL B 1 13 ? -6.156 4.047 10.609 1 98.94 13 VAL B N 1
ATOM 1458 C CA . VAL B 1 13 ? -5.387 4.758 9.594 1 98.94 13 VAL B CA 1
ATOM 1459 C C . VAL B 1 13 ? -5.449 3.994 8.266 1 98.94 13 VAL B C 1
ATOM 1461 O O . VAL B 1 13 ? -5.629 2.773 8.258 1 98.94 13 VAL B O 1
ATOM 1464 N N . GLU B 1 14 ? -5.375 4.715 7.184 1 98.88 14 GLU B N 1
ATOM 1465 C CA . GLU B 1 14 ? -5.555 4.137 5.855 1 98.88 14 GLU B CA 1
ATOM 1466 C C . GLU B 1 14 ? -4.371 3.254 5.473 1 98.88 14 GLU B C 1
ATOM 1468 O O . GLU B 1 14 ? -3.225 3.703 5.484 1 98.88 14 GLU B O 1
ATOM 1473 N N . ASP B 1 15 ? -4.598 1.998 5.062 1 98.88 15 ASP B N 1
ATOM 1474 C CA . ASP B 1 15 ? -3.574 0.992 4.797 1 98.88 15 ASP B CA 1
ATOM 1475 C C . ASP B 1 15 ? -2.699 1.4 3.611 1 98.88 15 ASP B C 1
ATOM 1477 O O . ASP B 1 15 ? -1.472 1.428 3.721 1 98.88 15 ASP B O 1
ATOM 1481 N N . ILE B 1 16 ? -3.309 1.757 2.477 1 98.88 16 ILE B N 1
ATOM 1482 C CA . ILE B 1 16 ? -2.605 2.035 1.229 1 98.88 16 ILE B CA 1
ATOM 1483 C C . ILE B 1 16 ? -1.771 3.307 1.381 1 98.88 16 ILE B C 1
ATOM 1485 O O . ILE B 1 16 ? -0.585 3.322 1.043 1 98.88 16 ILE B O 1
ATOM 1489 N N . GLU B 1 17 ? -2.359 4.309 1.908 1 98.94 17 GLU B N 1
ATOM 1490 C CA . GLU B 1 17 ? -1.673 5.586 2.072 1 98.94 17 GLU B CA 1
ATOM 1491 C C . GLU B 1 17 ? -0.435 5.438 2.953 1 98.94 17 GLU B C 1
ATOM 1493 O O . GLU B 1 17 ? 0.629 5.969 2.629 1 98.94 17 GLU B O 1
ATOM 1498 N N . THR B 1 18 ? -0.603 4.734 4.066 1 98.94 18 THR B N 1
ATOM 1499 C CA . THR B 1 18 ? 0.513 4.5 4.977 1 98.94 18 THR B CA 1
ATOM 1500 C C . THR B 1 18 ? 1.595 3.662 4.301 1 98.94 18 THR B C 1
ATOM 1502 O O . THR B 1 18 ? 2.762 4.055 4.266 1 98.94 18 THR B O 1
ATOM 1505 N N . SER B 1 19 ? 1.242 2.559 3.688 1 98.81 19 SER B N 1
ATOM 1506 C CA . SER B 1 19 ? 2.193 1.599 3.139 1 98.81 19 SER B CA 1
ATOM 1507 C C . SER B 1 19 ? 2.947 2.186 1.949 1 98.81 19 SER B C 1
ATOM 1509 O O . SER B 1 19 ? 4.168 2.039 1.846 1 98.81 19 SER B O 1
ATOM 1511 N N . VAL B 1 20 ? 2.248 2.844 1.031 1 98.88 20 VAL B N 1
ATOM 1512 C CA . VAL B 1 20 ? 2.873 3.402 -0.163 1 98.88 20 VAL B CA 1
ATOM 1513 C C . VAL B 1 20 ? 3.844 4.512 0.233 1 98.88 20 VAL B C 1
ATOM 1515 O O . VAL B 1 20 ? 4.984 4.547 -0.237 1 98.88 20 VAL B O 1
ATOM 1518 N N . THR B 1 21 ? 3.406 5.383 1.123 1 98.94 21 THR B N 1
ATOM 1519 C CA . THR B 1 21 ? 4.242 6.504 1.54 1 98.94 21 THR B CA 1
ATOM 1520 C C . THR B 1 21 ? 5.512 6.004 2.221 1 98.94 21 THR B C 1
ATOM 1522 O O . THR B 1 21 ? 6.617 6.398 1.846 1 98.94 21 THR B O 1
ATOM 1525 N N . VAL B 1 22 ? 5.371 5.117 3.203 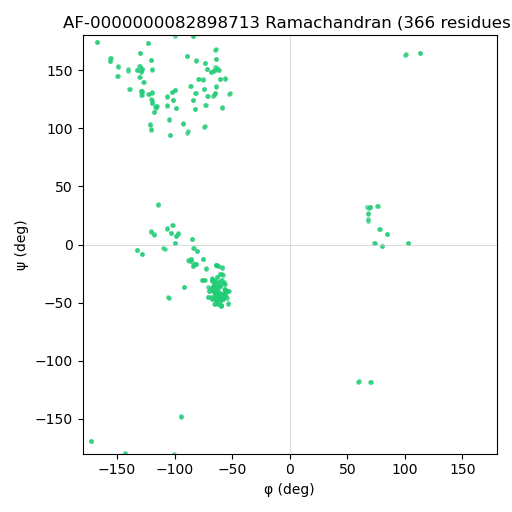1 98.94 22 VAL B N 1
ATOM 1526 C CA . VAL B 1 22 ? 6.504 4.59 3.955 1 98.94 22 VAL B CA 1
ATOM 1527 C C . VAL B 1 22 ? 7.445 3.84 3.016 1 98.94 22 VAL B C 1
ATOM 1529 O O . VAL B 1 22 ? 8.664 4.043 3.049 1 98.94 22 VAL B O 1
ATOM 1532 N N . ASP B 1 23 ? 6.895 3.02 2.17 1 98.94 23 ASP B N 1
ATOM 1533 C CA . ASP B 1 23 ? 7.668 2.199 1.245 1 98.94 23 ASP B CA 1
ATOM 1534 C C . ASP B 1 23 ? 8.516 3.066 0.315 1 98.94 23 ASP B C 1
ATOM 1536 O O . ASP B 1 23 ? 9.734 2.9 0.237 1 98.94 23 ASP B O 1
ATOM 1540 N N . LEU B 1 24 ? 7.883 4.02 -0.359 1 98.94 24 LEU B N 1
ATOM 1541 C CA . LEU B 1 24 ? 8.586 4.82 -1.357 1 98.94 24 LEU B CA 1
ATOM 1542 C C . LEU B 1 24 ? 9.648 5.695 -0.702 1 98.94 24 LEU B C 1
ATOM 1544 O O . LEU B 1 24 ? 10.734 5.879 -1.253 1 98.94 24 LEU B O 1
ATOM 1548 N N . LEU B 1 25 ? 9.336 6.277 0.454 1 98.94 25 LEU B N 1
ATOM 1549 C CA . LEU B 1 25 ? 10.336 7.07 1.155 1 98.94 25 LEU B CA 1
ATOM 1550 C C . LEU B 1 25 ? 11.555 6.219 1.513 1 98.94 25 LEU B C 1
ATOM 1552 O O . LEU B 1 25 ? 12.688 6.672 1.384 1 98.94 25 LEU B O 1
ATOM 1556 N N . ARG B 1 26 ? 11.328 4.992 1.967 1 98.94 26 ARG B N 1
ATOM 1557 C CA . ARG B 1 26 ? 12.438 4.105 2.311 1 98.94 26 ARG B CA 1
ATOM 1558 C C . ARG B 1 26 ? 13.219 3.701 1.068 1 98.94 26 ARG B C 1
ATOM 1560 O O . ARG B 1 26 ? 14.445 3.588 1.112 1 98.94 26 ARG B O 1
ATOM 1567 N N . ARG B 1 27 ? 12.547 3.457 -0.077 1 98.81 27 ARG B N 1
ATOM 1568 C CA . ARG B 1 27 ? 13.227 3.203 -1.34 1 98.81 27 ARG B CA 1
ATOM 1569 C C . ARG B 1 27 ? 14.164 4.352 -1.694 1 98.81 27 ARG B C 1
ATOM 1571 O O . ARG B 1 27 ? 15.227 4.137 -2.291 1 98.81 27 ARG B O 1
ATOM 1578 N N . ALA B 1 28 ? 13.773 5.562 -1.326 1 98.81 28 ALA B N 1
ATOM 1579 C CA . ALA B 1 28 ? 14.562 6.754 -1.609 1 98.81 28 ALA B CA 1
ATOM 1580 C C . ALA B 1 28 ? 15.625 6.977 -0.534 1 98.81 28 ALA B C 1
ATOM 1582 O O . ALA B 1 28 ? 16.266 8.031 -0.488 1 98.81 28 ALA B O 1
ATOM 1583 N N . GLU B 1 29 ? 15.75 6.066 0.408 1 98.56 29 GLU B N 1
ATOM 1584 C CA . GLU B 1 29 ? 16.75 6.09 1.48 1 98.56 29 GLU B CA 1
ATOM 1585 C C . GLU B 1 29 ? 16.469 7.234 2.455 1 98.56 29 GLU B C 1
ATOM 1587 O O . GLU B 1 29 ? 17.406 7.836 2.988 1 98.56 29 GLU B O 1
ATOM 1592 N N . VAL B 1 30 ? 15.242 7.645 2.561 1 98.94 30 VAL B N 1
ATOM 1593 C CA . VAL B 1 30 ? 14.812 8.477 3.678 1 98.94 30 VAL B CA 1
ATOM 1594 C C . VAL B 1 30 ? 14.703 7.633 4.941 1 98.94 30 VAL B C 1
ATOM 1596 O O . VAL B 1 30 ? 14.211 6.504 4.898 1 98.94 30 VAL B O 1
ATOM 1599 N N . ASN B 1 31 ? 15.234 8.094 6.07 1 98.81 31 ASN B N 1
ATOM 1600 C CA . ASN B 1 31 ? 15.055 7.418 7.355 1 98.81 31 ASN B CA 1
ATOM 1601 C C . ASN B 1 31 ? 13.648 7.621 7.902 1 98.81 31 ASN B C 1
ATOM 1603 O O . ASN B 1 31 ? 13.359 8.641 8.531 1 98.81 31 ASN B O 1
ATOM 1607 N N . VAL B 1 32 ? 12.82 6.621 7.75 1 98.94 32 VAL B N 1
ATOM 1608 C CA . VAL B 1 32 ? 11.406 6.742 8.117 1 98.94 32 VAL B CA 1
ATOM 1609 C C . VAL B 1 32 ? 11.18 6.113 9.484 1 98.94 32 VAL B C 1
ATOM 1611 O O . VAL B 1 32 ? 11.672 5.016 9.766 1 98.94 32 VAL B O 1
ATOM 1614 N N . THR B 1 33 ? 10.5 6.789 10.328 1 98.94 33 THR B N 1
ATOM 1615 C CA . THR B 1 33 ? 9.961 6.254 11.578 1 98.94 33 THR B CA 1
ATOM 1616 C C . THR B 1 33 ? 8.438 6.328 11.586 1 98.94 33 THR B C 1
ATOM 1618 O O . THR B 1 33 ? 7.867 7.422 11.555 1 98.94 33 THR B O 1
ATOM 1621 N N . THR B 1 34 ? 7.809 5.184 11.586 1 98.94 34 THR B N 1
ATOM 1622 C CA . THR B 1 34 ? 6.383 5.152 11.883 1 98.94 34 THR B CA 1
ATOM 1623 C C . THR B 1 34 ? 6.141 5.191 13.383 1 98.94 34 THR B C 1
ATOM 1625 O O . THR B 1 34 ? 6.762 4.438 14.141 1 98.94 34 THR B O 1
ATOM 1628 N N . ALA B 1 35 ? 5.289 6.066 13.797 1 98.94 35 ALA B N 1
ATOM 1629 C CA . ALA B 1 35 ? 5.066 6.223 15.234 1 98.94 35 ALA B CA 1
ATOM 1630 C C . ALA B 1 35 ? 3.58 6.148 15.57 1 98.94 35 ALA B C 1
ATOM 1632 O O . ALA B 1 35 ? 2.766 6.844 14.961 1 98.94 35 ALA B O 1
ATOM 1633 N N . SER B 1 36 ? 3.238 5.301 16.531 1 98.88 36 SER B N 1
ATOM 1634 C CA . SER B 1 36 ? 1.862 5.168 17 1 98.88 36 SER B CA 1
ATOM 1635 C C . SER B 1 36 ? 1.443 6.371 17.828 1 98.88 36 SER B C 1
ATOM 1637 O O . SER B 1 36 ? 2.014 6.617 18.906 1 98.88 36 SER B O 1
ATOM 1639 N N . LEU B 1 37 ? 0.422 7.062 17.375 1 98.81 37 LEU B N 1
ATOM 1640 C CA . LEU B 1 37 ? -0.056 8.266 18.047 1 98.81 37 LEU B CA 1
ATOM 1641 C C . LEU B 1 37 ? -0.514 7.949 19.469 1 98.81 37 LEU B C 1
ATOM 1643 O O . LEU B 1 37 ? -0.287 8.734 20.391 1 98.81 37 LEU B O 1
ATOM 1647 N N . ASN B 1 38 ? -1.126 6.727 19.688 1 97.88 38 ASN B N 1
ATOM 1648 C CA . ASN B 1 38 ? -1.662 6.359 21 1 97.88 38 ASN B CA 1
ATOM 1649 C C . ASN B 1 38 ? -0.694 5.473 21.766 1 97.88 38 ASN B C 1
ATOM 1651 O O . ASN B 1 38 ? -1.085 4.816 22.734 1 97.88 38 ASN B O 1
ATOM 1655 N N . ASP B 1 39 ? 0.46 5.273 21.312 1 98.06 39 ASP B N 1
ATOM 1656 C CA . ASP B 1 39 ? 1.56 4.539 21.938 1 98.06 39 ASP B CA 1
ATOM 1657 C C . ASP B 1 39 ? 1.246 3.045 22.016 1 98.06 39 ASP B C 1
ATOM 1659 O O . ASP B 1 39 ? 1.786 2.336 22.859 1 98.06 39 ASP B O 1
ATOM 1663 N N . ALA B 1 40 ? 0.288 2.639 21.141 1 98.25 40 ALA B N 1
ATOM 1664 C CA . ALA B 1 40 ? 0.02 1.206 21.062 1 98.25 40 ALA B CA 1
ATOM 1665 C C . ALA B 1 40 ? 1.17 0.474 20.375 1 98.25 40 ALA B C 1
ATOM 1667 O O . ALA B 1 40 ? 1.845 1.036 19.5 1 98.25 40 ALA B O 1
ATOM 1668 N N . SER B 1 41 ? 1.37 -0.776 20.734 1 98.25 41 SER B N 1
ATOM 1669 C CA . SER B 1 41 ? 2.451 -1.577 20.172 1 98.25 41 SER B CA 1
ATOM 1670 C C . SER B 1 41 ? 2.119 -2.039 18.75 1 98.25 41 SER B C 1
ATOM 1672 O O . SER B 1 41 ? 3.018 -2.275 17.938 1 98.25 41 SER B O 1
ATOM 1674 N N . THR B 1 42 ? 0.809 -2.23 18.5 1 98.75 42 THR B N 1
ATOM 1675 C CA . THR B 1 42 ? 0.324 -2.582 17.172 1 98.75 42 THR B CA 1
ATOM 1676 C C . THR B 1 42 ? -0.862 -1.705 16.781 1 98.75 42 THR B C 1
ATOM 1678 O O . THR B 1 42 ? -1.559 -1.17 17.641 1 98.75 42 THR B O 1
ATOM 1681 N N . ILE B 1 43 ? -1.011 -1.473 15.562 1 98.88 43 ILE B N 1
ATOM 1682 C CA . ILE B 1 43 ? -2.105 -0.68 15.008 1 98.88 43 ILE B CA 1
ATOM 1683 C C . ILE B 1 43 ? -2.924 -1.53 14.039 1 98.88 43 ILE B C 1
ATOM 1685 O O . ILE B 1 43 ? -2.373 -2.133 13.117 1 98.88 43 ILE B O 1
ATOM 1689 N N . THR B 1 44 ? -4.223 -1.667 14.312 1 98.88 44 THR B N 1
ATOM 1690 C CA . THR B 1 44 ? -5.141 -2.189 13.305 1 98.88 44 THR B CA 1
ATOM 1691 C C . THR B 1 44 ? -5.574 -1.087 12.344 1 98.88 44 THR B C 1
ATOM 1693 O O . THR B 1 44 ? -6.266 -0.146 12.742 1 98.88 44 THR B O 1
ATOM 1696 N N . MET B 1 45 ? -5.25 -1.205 11.094 1 98.81 45 MET B N 1
ATOM 1697 C CA . MET B 1 45 ? -5.512 -0.158 10.109 1 98.81 45 MET B CA 1
ATOM 1698 C C . MET B 1 45 ? -6.934 -0.262 9.57 1 98.81 45 MET B C 1
ATOM 1700 O O . MET B 1 45 ? -7.715 -1.099 10.023 1 98.81 45 MET B O 1
ATOM 1704 N N . SER B 1 46 ? -7.301 0.608 8.711 1 98.75 46 SER B N 1
ATOM 1705 C CA . SER B 1 46 ? -8.68 0.817 8.281 1 98.75 46 SER B CA 1
ATOM 1706 C C . SER B 1 46 ? -9.25 -0.435 7.621 1 98.75 46 SER B C 1
ATOM 1708 O O . SER B 1 46 ? -10.438 -0.728 7.758 1 98.75 46 SER B O 1
ATOM 1710 N N . LYS B 1 47 ? -8.336 -1.202 6.934 1 98.62 47 LYS B N 1
ATOM 1711 C CA . LYS B 1 47 ? -8.805 -2.414 6.266 1 98.62 47 LYS B CA 1
ATOM 1712 C C . LYS B 1 47 ? -8.203 -3.662 6.91 1 98.62 47 LYS B C 1
ATOM 1714 O O . LYS B 1 47 ? -7.863 -4.621 6.219 1 98.62 47 LYS B O 1
ATOM 1719 N N . LYS B 1 48 ? -8.008 -3.627 8.18 1 98.44 48 LYS B N 1
ATOM 1720 C CA . LYS B 1 48 ? -7.832 -4.734 9.117 1 98.44 48 LYS B CA 1
ATOM 1721 C C . LYS B 1 48 ? -6.406 -5.273 9.07 1 98.44 48 LYS B C 1
ATOM 1723 O O . LYS B 1 48 ? -6.074 -6.23 9.773 1 98.44 48 LYS B O 1
ATOM 1728 N N . THR B 1 49 ? -5.559 -4.734 8.227 1 98.75 49 THR B N 1
ATOM 1729 C CA . THR B 1 49 ? -4.148 -5.09 8.352 1 98.75 49 THR B CA 1
ATOM 1730 C C . THR B 1 49 ? -3.584 -4.605 9.688 1 98.75 49 THR B C 1
ATOM 1732 O O . THR B 1 49 ? -3.869 -3.486 10.117 1 98.75 49 THR B O 1
ATOM 1735 N N . ILE B 1 50 ? -2.836 -5.43 10.328 1 98.88 50 ILE B N 1
ATOM 1736 C CA . ILE B 1 50 ? -2.211 -5.078 11.594 1 98.88 50 ILE B CA 1
ATOM 1737 C C . ILE B 1 50 ? -0.714 -4.855 11.391 1 98.88 50 ILE B C 1
ATOM 1739 O O . ILE B 1 50 ? -0.017 -5.727 10.859 1 98.88 50 ILE B O 1
ATOM 1743 N N . ILE B 1 51 ? -0.213 -3.693 11.844 1 98.88 51 ILE B N 1
ATOM 1744 C CA . ILE B 1 51 ? 1.213 -3.408 11.727 1 98.88 51 ILE B CA 1
ATOM 1745 C C . ILE B 1 51 ? 1.811 -3.176 13.117 1 98.88 51 ILE B C 1
ATOM 1747 O O . ILE B 1 51 ? 1.086 -2.875 14.062 1 98.88 51 ILE B O 1
ATOM 1751 N N . THR B 1 52 ? 3.098 -3.342 13.172 1 98.81 52 THR B N 1
ATOM 1752 C CA . THR B 1 52 ? 3.902 -2.916 14.312 1 98.81 52 THR B CA 1
ATOM 1753 C C . THR B 1 52 ? 4.691 -1.654 13.977 1 98.81 52 THR B C 1
ATOM 1755 O O . THR B 1 52 ? 5.672 -1.708 13.227 1 98.81 52 THR B O 1
ATOM 1758 N N . PRO B 1 53 ? 4.262 -0.543 14.555 1 98.81 53 PRO B N 1
ATOM 1759 C CA . PRO B 1 53 ? 5 0.691 14.273 1 98.81 53 PRO B CA 1
ATOM 1760 C C . PRO B 1 53 ? 6.441 0.643 14.781 1 98.81 53 PRO B C 1
ATOM 1762 O O . PRO B 1 53 ? 6.758 -0.137 15.68 1 98.81 53 PRO B O 1
ATOM 1765 N N . ASP B 1 54 ? 7.309 1.471 14.25 1 98.75 54 ASP B N 1
ATOM 1766 C CA . ASP B 1 54 ? 8.719 1.53 14.633 1 98.75 54 ASP B CA 1
ATOM 1767 C C . ASP B 1 54 ? 8.875 2.039 16.062 1 98.75 54 ASP B C 1
ATOM 1769 O O . ASP B 1 54 ? 9.836 1.688 16.75 1 98.75 54 ASP B O 1
ATOM 1773 N N . ALA B 1 55 ? 7.93 2.898 16.438 1 98.81 55 ALA B N 1
ATOM 1774 C CA . ALA B 1 55 ? 8.07 3.531 17.75 1 98.81 55 ALA B CA 1
ATOM 1775 C C . ALA B 1 55 ? 6.715 3.982 18.281 1 98.81 55 ALA B C 1
ATOM 1777 O O . ALA B 1 55 ? 5.742 4.082 17.531 1 98.81 55 ALA B O 1
ATOM 1778 N N . LYS B 1 56 ? 6.711 4.168 19.594 1 98.69 56 LYS B N 1
ATOM 1779 C CA . LYS B 1 56 ? 5.684 5.008 20.188 1 98.69 56 LYS B CA 1
ATOM 1780 C C . LYS B 1 56 ? 5.965 6.488 19.938 1 98.69 56 LYS B C 1
ATOM 1782 O O . LYS B 1 56 ? 7.117 6.918 19.953 1 98.69 56 LYS B O 1
ATOM 1787 N N . LEU B 1 57 ? 4.887 7.215 19.688 1 98.81 57 LEU B N 1
ATOM 1788 C CA . LEU B 1 57 ? 5.125 8.633 19.469 1 98.81 57 LEU B CA 1
ATOM 1789 C C . LEU B 1 57 ? 5.855 9.266 20.656 1 98.81 57 LEU B C 1
ATOM 1791 O O . LEU B 1 57 ? 6.77 10.07 20.469 1 98.81 57 LEU B O 1
ATOM 1795 N N . SER B 1 58 ? 5.543 8.875 21.859 1 98.44 58 SER B N 1
ATOM 1796 C CA . SER B 1 58 ? 6.137 9.438 23.078 1 98.44 58 SER B CA 1
ATOM 1797 C C . SER B 1 58 ? 7.645 9.227 23.094 1 98.44 58 SER B C 1
ATOM 1799 O O . SER B 1 58 ? 8.375 9.992 23.734 1 98.44 58 SER B O 1
ATOM 1801 N N . ASP B 1 59 ? 8.078 8.234 22.406 1 98.44 59 ASP B N 1
ATOM 1802 C CA . ASP B 1 59 ? 9.5 7.91 22.406 1 98.44 59 ASP B CA 1
ATOM 1803 C C . ASP B 1 59 ? 10.266 8.758 21.406 1 98.44 59 ASP B C 1
ATOM 1805 O O . ASP B 1 59 ? 11.492 8.867 21.469 1 98.44 59 ASP B O 1
ATOM 1809 N N . VAL B 1 60 ? 9.547 9.414 20.438 1 98.44 60 VAL B N 1
ATOM 1810 C CA . VAL B 1 60 ? 10.305 9.992 19.328 1 98.44 60 VAL B CA 1
ATOM 1811 C C . VAL B 1 60 ? 9.836 11.43 19.078 1 98.44 60 VAL B C 1
ATOM 1813 O O . VAL B 1 60 ? 10.398 12.133 18.234 1 98.44 60 VAL B O 1
ATOM 1816 N N . GLU B 1 61 ? 8.812 11.898 19.781 1 97.19 61 GLU B N 1
ATOM 1817 C CA . GLU B 1 61 ? 8.227 13.203 19.5 1 97.19 61 GLU B CA 1
ATOM 1818 C C . GLU B 1 61 ? 9.227 14.328 19.734 1 97.19 61 GLU B C 1
ATOM 1820 O O . GLU B 1 61 ? 9.047 15.438 19.234 1 97.19 61 GLU B O 1
ATOM 1825 N N . SER B 1 62 ? 10.328 14.109 20.469 1 97.44 62 SER B N 1
ATOM 1826 C CA . SER B 1 62 ? 11.336 15.125 20.766 1 97.44 62 SER B CA 1
ATOM 1827 C C . SER B 1 62 ? 12.398 15.18 19.672 1 97.44 62 SER B C 1
ATOM 1829 O O . SER B 1 62 ? 13.188 16.125 19.609 1 97.44 62 SER B O 1
ATOM 1831 N N . LYS B 1 63 ? 12.422 14.148 18.812 1 97.31 63 LYS B N 1
ATOM 1832 C CA . LYS B 1 63 ? 13.398 14.117 17.719 1 97.31 63 LYS B CA 1
ATOM 1833 C C . LYS B 1 63 ? 13.031 15.102 16.625 1 97.31 63 LYS B C 1
ATOM 1835 O O . LYS B 1 63 ? 11.875 15.523 16.516 1 97.31 63 LYS B O 1
ATOM 1840 N N . ASP B 1 64 ? 14.07 15.508 15.859 1 95.25 64 ASP B N 1
ATOM 1841 C CA . ASP B 1 64 ? 13.914 16.5 14.805 1 95.25 64 ASP B CA 1
ATOM 1842 C C . ASP B 1 64 ? 13.914 15.844 13.422 1 95.25 64 ASP B C 1
ATOM 1844 O O . ASP B 1 64 ? 14.977 15.656 12.82 1 95.25 64 ASP B O 1
ATOM 1848 N N . PHE B 1 65 ? 12.797 15.547 12.922 1 98.75 65 PHE B N 1
ATOM 1849 C CA . PHE B 1 65 ? 12.68 14.977 11.578 1 98.75 65 PHE B CA 1
ATOM 1850 C C . PHE B 1 65 ? 12.547 16.078 10.539 1 98.75 65 PHE B C 1
ATOM 1852 O O . PHE B 1 65 ? 12.18 17.219 10.867 1 98.75 65 PHE B O 1
ATOM 1859 N N . ASP B 1 66 ? 12.805 15.734 9.289 1 98.94 66 ASP B N 1
ATOM 1860 C CA . ASP B 1 66 ? 12.711 16.703 8.195 1 98.94 66 ASP B CA 1
ATOM 1861 C C . ASP B 1 66 ? 11.273 16.828 7.695 1 98.94 66 ASP B C 1
ATOM 1863 O O . ASP B 1 66 ? 10.938 17.797 7.012 1 98.94 66 ASP B O 1
ATOM 1867 N N . ALA B 1 67 ? 10.477 15.852 8.023 1 98.94 67 ALA B N 1
ATOM 1868 C CA . ALA B 1 67 ? 9.07 15.836 7.605 1 98.94 67 ALA B CA 1
ATOM 1869 C C . ALA B 1 67 ? 8.203 15.109 8.625 1 98.94 67 ALA B C 1
ATOM 1871 O O . ALA B 1 67 ? 8.648 14.141 9.25 1 98.94 67 ALA B O 1
ATOM 1872 N N . ILE B 1 68 ? 7 15.562 8.812 1 98.94 68 ILE B N 1
ATOM 1873 C CA . ILE B 1 68 ? 5.949 14.844 9.523 1 98.94 68 ILE B CA 1
ATOM 1874 C C . ILE B 1 68 ? 4.766 14.602 8.594 1 98.94 68 ILE B C 1
ATOM 1876 O O . ILE B 1 68 ? 4.34 15.508 7.867 1 98.94 68 ILE B O 1
ATOM 1880 N N . ILE B 1 69 ? 4.281 13.398 8.531 1 99 69 ILE B N 1
ATOM 1881 C CA . ILE B 1 69 ? 3.295 12.961 7.547 1 99 69 ILE B CA 1
ATOM 1882 C C . ILE B 1 69 ? 2.135 12.266 8.25 1 99 69 ILE B C 1
ATOM 1884 O O . ILE B 1 69 ? 2.348 11.391 9.094 1 99 69 ILE B O 1
ATOM 1888 N N . VAL B 1 70 ? 0.924 12.648 7.902 1 99 70 VAL B N 1
ATOM 1889 C CA . VAL B 1 70 ? -0.277 12.07 8.492 1 99 70 VAL B CA 1
ATOM 1890 C C . VAL B 1 70 ? -1.147 11.461 7.395 1 99 70 VAL B C 1
ATOM 1892 O O . VAL B 1 70 ? -1.846 12.18 6.676 1 99 70 VAL B O 1
ATOM 1895 N N . PRO B 1 71 ? -1.15 10.117 7.246 1 98.94 71 PRO B N 1
ATOM 1896 C CA . PRO B 1 71 ? -2.119 9.469 6.355 1 98.94 71 PRO B CA 1
ATOM 1897 C C . PRO B 1 71 ? -3.561 9.633 6.832 1 98.94 71 PRO B C 1
ATOM 1899 O O . PRO B 1 71 ? -3.795 10.094 7.953 1 98.94 71 PRO B O 1
ATOM 1902 N N . GLY B 1 72 ? -4.516 9.305 5.969 1 98.88 72 GLY B N 1
ATOM 1903 C CA . GLY B 1 72 ? -5.922 9.43 6.312 1 98.88 72 GLY B CA 1
ATOM 1904 C C . GLY B 1 72 ? -6.52 8.133 6.844 1 98.88 72 GLY B C 1
ATOM 1905 O O . GLY B 1 72 ? -5.84 7.363 7.52 1 98.88 72 GLY B O 1
ATOM 1906 N N . GLY B 1 73 ? -7.766 7.957 6.566 1 98.75 73 GLY B N 1
ATOM 1907 C CA . GLY B 1 73 ? -8.562 6.836 7.047 1 98.75 73 GLY B CA 1
ATOM 1908 C C . GLY B 1 73 ? -9.656 7.254 8.016 1 98.75 73 GLY B C 1
ATOM 1909 O O . GLY B 1 73 ? -9.648 8.375 8.516 1 98.75 73 GLY B O 1
ATOM 1910 N N . PRO B 1 74 ? -10.609 6.332 8.242 1 98.75 74 PRO B N 1
ATOM 1911 C CA . PRO B 1 74 ? -11.711 6.664 9.148 1 98.75 74 PRO B CA 1
ATOM 1912 C C . PRO B 1 74 ? -11.227 7.047 10.547 1 98.75 74 PRO B C 1
ATOM 1914 O O . PRO B 1 74 ? -11.891 7.82 11.242 1 98.75 74 PRO B O 1
ATOM 1917 N N . GLY B 1 75 ? -10.078 6.562 10.953 1 98.81 75 GLY B N 1
ATOM 1918 C CA . GLY B 1 75 ? -9.508 6.922 12.25 1 98.81 75 GLY B CA 1
ATOM 1919 C C . GLY B 1 75 ? -9.195 8.398 12.375 1 98.81 75 GLY B C 1
ATOM 1920 O O . GLY B 1 75 ? -9.008 8.906 13.484 1 98.81 75 GLY B O 1
ATOM 1921 N N . THR B 1 76 ? -9.109 9.086 11.258 1 98.88 76 THR B N 1
ATOM 1922 C CA . THR B 1 76 ? -8.797 10.508 11.234 1 98.88 76 THR B CA 1
ATOM 1923 C C . THR B 1 76 ? -9.789 11.297 12.086 1 98.88 76 THR B C 1
ATOM 1925 O O . THR B 1 76 ? -9.406 12.195 12.828 1 98.88 76 THR B O 1
ATOM 1928 N N . PHE B 1 77 ? -11.016 10.93 12.039 1 98.75 77 PHE B N 1
ATOM 1929 C CA . PHE B 1 77 ? -12.078 11.688 12.688 1 98.75 77 PHE B CA 1
ATOM 1930 C C . PHE B 1 77 ? -12.008 11.523 14.203 1 98.75 77 PHE B C 1
ATOM 1932 O O . PHE B 1 77 ? -12.531 12.352 14.945 1 98.75 77 PHE B O 1
ATOM 1939 N N . GLU B 1 78 ? -11.352 10.469 14.664 1 98.62 78 GLU B N 1
ATOM 1940 C CA . GLU B 1 78 ? -11.188 10.234 16.094 1 98.62 78 GLU B CA 1
ATOM 1941 C C . GLU B 1 78 ? -10.031 11.062 16.656 1 98.62 78 GLU B C 1
ATOM 1943 O O . GLU B 1 78 ? -9.93 11.258 17.875 1 98.62 78 GLU B O 1
ATOM 1948 N N . ILE B 1 79 ? -9.133 11.578 15.773 1 98.69 79 ILE B N 1
ATOM 1949 C CA . ILE B 1 79 ? -7.934 12.234 16.281 1 98.69 79 ILE B CA 1
ATOM 1950 C C . ILE B 1 79 ? -7.898 13.688 15.805 1 98.69 79 ILE B C 1
ATOM 1952 O O . ILE B 1 79 ? -6.879 14.367 15.953 1 98.69 79 ILE B O 1
ATOM 1956 N N . LEU B 1 80 ? -8.977 14.18 15.258 1 98.69 80 LEU B N 1
ATOM 1957 C CA . LEU B 1 80 ? -9.031 15.516 14.672 1 98.69 80 LEU B CA 1
ATOM 1958 C C . LEU B 1 80 ? -8.547 16.562 15.672 1 98.69 80 LEU B C 1
ATOM 1960 O O . LEU B 1 80 ? -7.793 17.469 15.305 1 98.69 80 LEU B O 1
ATOM 1964 N N . GLU B 1 81 ? -8.914 16.406 16.922 1 98.44 81 GLU B N 1
ATOM 1965 C CA . GLU B 1 81 ? -8.64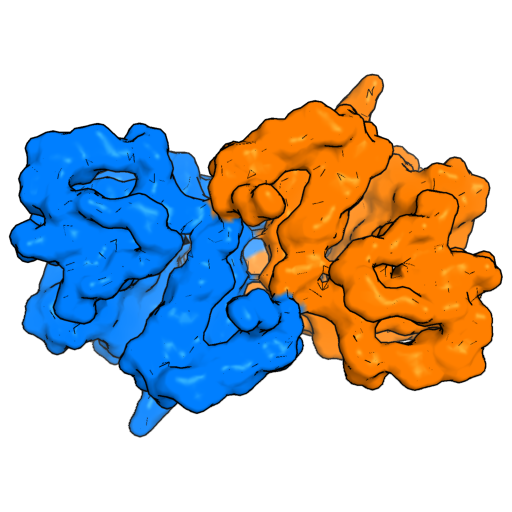8 17.438 17.922 1 98.44 81 GLU B CA 1
ATOM 1966 C C . GLU B 1 81 ? -7.523 17.016 18.859 1 98.44 81 GLU B C 1
ATOM 1968 O O . GLU B 1 81 ? -7.375 17.578 19.938 1 98.44 81 GLU B O 1
ATOM 1973 N N . ASN B 1 82 ? -6.812 16 18.469 1 98.69 82 ASN B N 1
ATOM 1974 C CA . ASN B 1 82 ? -5.715 15.555 19.312 1 98.69 82 ASN B CA 1
ATOM 1975 C C . ASN B 1 82 ? -4.691 16.656 19.547 1 98.69 82 ASN B C 1
ATOM 1977 O O . ASN B 1 82 ? -4.004 17.078 18.609 1 98.69 82 ASN B O 1
ATOM 1981 N N . ALA B 1 83 ? -4.473 17.109 20.734 1 98 83 ALA B N 1
ATOM 1982 C CA . ALA B 1 83 ? -3.672 18.281 21.062 1 98 83 ALA B CA 1
ATOM 1983 C C . ALA B 1 83 ? -2.188 18.016 20.812 1 98 83 ALA B C 1
ATOM 1985 O O . ALA B 1 83 ? -1.462 18.906 20.359 1 98 83 ALA B O 1
ATOM 1986 N N . LYS B 1 84 ? -1.809 16.844 21.156 1 98.06 84 LYS B N 1
ATOM 1987 C CA . LYS B 1 84 ? -0.406 16.5 20.953 1 98.06 84 LYS B CA 1
ATOM 1988 C C . LYS B 1 84 ? -0.031 16.531 19.484 1 98.06 84 LYS B C 1
ATOM 1990 O O . LYS B 1 84 ? 1.003 17.094 19.109 1 98.06 84 LYS B O 1
ATOM 1995 N N . LEU B 1 85 ? -0.823 15.914 18.656 1 98.75 85 LEU B N 1
ATOM 1996 C CA . LEU B 1 85 ? -0.598 15.922 17.219 1 98.75 85 LEU B CA 1
ATOM 1997 C C . LEU B 1 85 ? -0.609 17.344 16.672 1 98.75 85 LEU B C 1
ATOM 1999 O O . LEU B 1 85 ? 0.274 17.734 15.898 1 98.75 85 LEU B O 1
ATOM 2003 N N . GLY B 1 86 ? -1.616 18.141 17.047 1 98.75 86 GLY B N 1
ATOM 2004 C CA . GLY B 1 86 ? -1.69 19.516 16.609 1 98.75 86 GLY B CA 1
ATOM 2005 C C . GLY B 1 86 ? -0.447 20.328 16.938 1 98.75 86 GLY B C 1
ATOM 2006 O O . GLY B 1 86 ? 0.079 21.047 16.094 1 98.75 86 GLY B O 1
ATOM 2007 N N . ALA B 1 87 ? 0.029 20.141 18.188 1 98.5 87 ALA B N 1
ATOM 2008 C CA . ALA B 1 87 ? 1.221 20.844 18.625 1 98.5 87 ALA B CA 1
ATOM 2009 C C . ALA B 1 87 ? 2.443 20.438 17.812 1 98.5 87 ALA B C 1
ATOM 2011 O O . ALA B 1 87 ? 3.273 21.281 17.469 1 98.5 87 ALA B O 1
ATOM 2012 N N . LEU B 1 88 ? 2.57 19.188 17.547 1 98.69 88 LEU B N 1
ATOM 2013 C CA . LEU B 1 88 ? 3.695 18.688 16.766 1 98.69 88 LEU B CA 1
ATOM 2014 C C . LEU B 1 88 ? 3.664 19.266 15.352 1 98.69 88 LEU B C 1
ATOM 2016 O O . LEU B 1 88 ? 4.691 19.703 14.828 1 98.69 88 LEU B O 1
ATOM 2020 N N . LEU B 1 89 ? 2.504 19.234 14.695 1 98.88 89 LEU B N 1
ATOM 2021 C CA . LEU B 1 89 ? 2.377 19.75 13.344 1 98.88 89 LEU B CA 1
ATOM 2022 C C . LEU B 1 89 ? 2.77 21.219 13.281 1 98.88 89 LEU B C 1
ATOM 2024 O O . LEU B 1 89 ? 3.492 21.641 12.375 1 98.88 89 LEU B O 1
ATOM 2028 N N . LYS B 1 90 ? 2.334 21.969 14.25 1 98.56 90 LYS B N 1
ATOM 2029 C CA . LYS B 1 90 ? 2.648 23.391 14.305 1 98.56 90 LYS B CA 1
ATOM 2030 C C . LYS B 1 90 ? 4.145 23.609 14.516 1 98.56 90 LYS B C 1
ATOM 2032 O O . LYS B 1 90 ? 4.723 24.547 13.945 1 98.56 90 LYS B O 1
ATOM 2037 N N . LYS B 1 91 ? 4.672 22.797 15.367 1 98.38 91 LYS B N 1
ATOM 2038 C CA . LYS B 1 91 ? 6.113 22.875 15.602 1 98.38 91 LYS B CA 1
ATOM 2039 C C . LYS B 1 91 ? 6.891 22.672 14.305 1 98.38 91 LYS B C 1
ATOM 2041 O O . LYS B 1 91 ? 7.824 23.422 14.008 1 98.38 91 LYS B O 1
ATOM 2046 N N . TYR B 1 92 ? 6.555 21.656 13.508 1 98.75 92 TYR B N 1
ATOM 2047 C CA . TYR B 1 92 ? 7.223 21.391 12.234 1 98.75 92 TYR B CA 1
ATOM 2048 C C . TYR B 1 92 ? 6.984 22.516 11.242 1 98.75 92 TYR B C 1
ATOM 2050 O O . TYR B 1 92 ? 7.91 22.938 10.547 1 98.75 92 TYR B O 1
ATOM 2058 N N . GLU B 1 93 ? 5.773 23 11.188 1 98.56 93 GLU B N 1
ATOM 2059 C CA . GLU B 1 93 ? 5.453 24.109 10.297 1 98.56 93 GLU B CA 1
ATOM 2060 C C . GLU B 1 93 ? 6.312 25.328 10.609 1 98.56 93 GLU B C 1
ATOM 2062 O O . GLU B 1 93 ? 6.902 25.922 9.703 1 98.56 93 GLU B O 1
ATOM 2067 N N . ALA B 1 94 ? 6.402 25.641 11.875 1 98.25 94 ALA B N 1
ATOM 2068 C CA . ALA B 1 94 ? 7.145 26.812 12.312 1 98.25 94 ALA B CA 1
ATOM 2069 C C . ALA B 1 94 ? 8.633 26.688 11.992 1 98.25 94 ALA B C 1
ATOM 2071 O O . ALA B 1 94 ? 9.305 27.672 11.703 1 98.25 94 ALA B O 1
ATOM 2072 N N . ALA B 1 95 ? 9.109 25.516 12.008 1 98.38 95 ALA B N 1
ATOM 2073 C CA . ALA B 1 95 ? 10.523 25.25 11.773 1 98.38 95 ALA B CA 1
ATOM 2074 C C . ALA B 1 95 ? 10.828 25.172 10.281 1 98.38 95 ALA B C 1
ATOM 2076 O O . ALA B 1 95 ? 11.977 24.953 9.883 1 98.38 95 ALA B O 1
ATOM 2077 N N . GLY B 1 96 ? 9.789 25.281 9.422 1 98.25 96 GLY B N 1
ATOM 2078 C CA . GLY B 1 96 ? 9.969 25.219 7.977 1 98.25 96 GLY B CA 1
ATOM 2079 C C . GLY B 1 96 ? 10.156 23.797 7.461 1 98.25 96 GLY B C 1
ATOM 2080 O O . GLY B 1 96 ? 10.633 23.594 6.34 1 98.25 96 GLY B O 1
ATOM 2081 N N . LYS B 1 97 ? 9.852 22.812 8.336 1 98.75 97 LYS B N 1
ATOM 2082 C CA . LYS B 1 97 ? 9.922 21.406 7.945 1 98.75 97 LYS B CA 1
ATOM 2083 C C . LYS B 1 97 ? 8.656 20.984 7.195 1 98.75 97 LYS B C 1
ATOM 2085 O O . LYS B 1 97 ? 7.617 21.625 7.305 1 98.75 97 LYS B O 1
ATOM 2090 N N . ILE B 1 98 ? 8.75 19.922 6.422 1 98.94 98 ILE B N 1
ATOM 2091 C CA . ILE B 1 98 ? 7.613 19.453 5.641 1 98.94 98 ILE B CA 1
ATOM 2092 C C . ILE B 1 98 ? 6.516 18.953 6.574 1 98.94 98 ILE B C 1
ATOM 2094 O O . ILE B 1 98 ? 6.781 18.188 7.496 1 98.94 98 ILE B O 1
ATOM 2098 N N . VAL B 1 99 ? 5.336 19.438 6.395 1 98.94 99 VAL B N 1
ATOM 2099 C CA . VAL B 1 99 ? 4.117 18.938 7.02 1 98.94 99 VAL B CA 1
ATOM 2100 C C . VAL B 1 99 ? 3.168 18.406 5.945 1 98.94 99 VAL B C 1
ATOM 2102 O O . VAL B 1 99 ? 2.707 19.156 5.086 1 98.94 99 VAL B O 1
ATOM 2105 N N . ALA B 1 100 ? 2.867 17.109 6.008 1 99 100 ALA B N 1
ATOM 2106 C CA . ALA B 1 100 ? 2.143 16.484 4.898 1 99 100 ALA B CA 1
ATOM 2107 C C . ALA B 1 100 ? 0.948 15.688 5.406 1 99 100 ALA B C 1
ATOM 2109 O O . ALA B 1 100 ? 0.996 15.102 6.492 1 99 100 ALA B O 1
ATOM 2110 N N . ALA B 1 101 ? -0.128 15.688 4.668 1 98.94 101 ALA B N 1
ATOM 2111 C CA . ALA B 1 101 ? -1.335 14.922 4.977 1 98.94 101 ALA B CA 1
ATOM 2112 C C . ALA B 1 101 ? -2.061 14.5 3.703 1 98.94 101 ALA B C 1
ATOM 2114 O O . ALA B 1 101 ? -1.995 15.195 2.686 1 98.94 101 ALA B O 1
ATOM 2115 N N . ILE B 1 102 ? -2.795 13.43 3.732 1 98.94 102 ILE B N 1
ATOM 2116 C CA . ILE B 1 102 ? -3.469 12.883 2.559 1 98.94 102 ILE B CA 1
ATOM 2117 C C . ILE B 1 102 ? -4.855 12.375 2.947 1 98.94 102 ILE B C 1
ATOM 2119 O O . ILE B 1 102 ? -5.059 11.914 4.07 1 98.94 102 ILE B O 1
ATOM 2123 N N . CYS B 1 103 ? -5.852 12.445 1.922 1 98.81 103 CYS B N 1
ATOM 2124 C CA . CYS B 1 103 ? -7.203 11.93 2.082 1 98.81 103 CYS B CA 1
ATOM 2125 C C . CYS B 1 103 ? -8.008 12.789 3.055 1 98.81 103 CYS B C 1
ATOM 2127 O O . CYS B 1 103 ? -8.18 13.984 2.826 1 98.81 103 CYS B O 1
ATOM 2129 N N . ALA B 1 104 ? -8.484 12.312 4.164 1 98.88 104 ALA B N 1
ATOM 2130 C CA . ALA B 1 104 ? -9.266 13.086 5.133 1 98.88 104 ALA B CA 1
ATOM 2131 C C . ALA B 1 104 ? -8.344 13.828 6.102 1 98.88 104 ALA B C 1
ATOM 2133 O O . ALA B 1 104 ? -8.781 14.758 6.789 1 98.88 104 ALA B O 1
ATOM 2134 N N . ALA B 1 105 ? -7.09 13.516 6.141 1 98.94 105 ALA B N 1
ATOM 2135 C CA . ALA B 1 105 ? -6.156 13.992 7.16 1 98.94 105 ALA B CA 1
ATOM 2136 C C . ALA B 1 105 ? -5.934 15.492 7.043 1 98.94 105 ALA B C 1
ATOM 2138 O O . ALA B 1 105 ? -5.715 16.172 8.047 1 98.94 105 ALA B O 1
ATOM 2139 N N . PRO B 1 106 ? -6.012 16.109 5.844 1 98.94 106 PRO B N 1
ATOM 2140 C CA . PRO B 1 106 ? -5.859 17.562 5.758 1 98.94 106 PRO B CA 1
ATOM 2141 C C . PRO B 1 106 ? -6.902 18.312 6.59 1 98.94 106 PRO B C 1
ATOM 2143 O O . PRO B 1 106 ? -6.707 19.484 6.91 1 98.94 106 PRO B O 1
ATOM 2146 N N . LEU B 1 107 ? -8 17.672 6.93 1 98.81 107 LEU B N 1
ATOM 2147 C CA . LEU B 1 107 ? -8.969 18.281 7.832 1 98.81 107 LEU B CA 1
ATOM 2148 C C . LEU B 1 107 ? -8.328 18.609 9.18 1 98.81 107 LEU B C 1
ATOM 2150 O O . LEU B 1 107 ? -8.703 19.578 9.828 1 98.81 107 LEU B O 1
ATOM 2154 N N . ILE B 1 108 ? -7.32 17.828 9.609 1 98.88 108 ILE B N 1
ATOM 2155 C CA . ILE B 1 108 ? -6.59 18.047 10.852 1 98.88 108 ILE B CA 1
ATOM 2156 C C . ILE B 1 108 ? -5.891 19.406 10.805 1 98.88 108 ILE B C 1
ATOM 2158 O O . ILE B 1 108 ? -5.812 20.109 11.812 1 98.88 108 ILE B O 1
ATOM 2162 N N . PHE B 1 109 ? -5.406 19.844 9.609 1 98.75 109 PHE B N 1
ATOM 2163 C CA . PHE B 1 109 ? -4.777 21.141 9.438 1 98.75 109 PHE B CA 1
ATOM 2164 C C . PHE B 1 109 ? -5.73 22.266 9.852 1 98.75 109 PHE B C 1
ATOM 2166 O O . PHE B 1 109 ? -5.336 23.203 10.547 1 98.75 109 PHE B O 1
ATOM 2173 N N . THR B 1 110 ? -6.965 22.125 9.461 1 98.12 110 THR B N 1
ATOM 2174 C CA . THR B 1 110 ? -7.941 23.172 9.703 1 98.12 110 THR B CA 1
ATOM 2175 C C . THR B 1 110 ? -8.266 23.281 11.195 1 98.12 110 THR B C 1
ATOM 2177 O O . THR B 1 110 ? -8.453 24.375 11.719 1 98.12 110 THR B O 1
ATOM 2180 N N . VAL B 1 111 ? -8.328 22.188 11.898 1 98.25 111 VAL B N 1
ATOM 2181 C CA . VAL B 1 111 ? -8.656 22.141 13.32 1 98.25 111 VAL B CA 1
ATOM 2182 C C . VAL B 1 111 ? -7.562 22.844 14.117 1 98.25 111 VAL B C 1
ATOM 2184 O O . VAL B 1 111 ? -7.848 23.531 15.102 1 98.25 111 VAL B O 1
ATOM 2187 N N . HIS B 1 112 ? -6.309 22.734 13.672 1 98.5 112 HIS B N 1
ATOM 2188 C CA . HIS B 1 112 ? -5.184 23.203 14.469 1 98.5 112 HIS B CA 1
ATOM 2189 C C . HIS B 1 112 ? -4.562 24.469 13.867 1 98.5 112 HIS B C 1
ATOM 2191 O O . HIS B 1 112 ? -3.623 25.031 14.43 1 98.5 112 HIS B O 1
ATOM 2197 N N . GLY B 1 113 ? -5.074 24.859 12.727 1 98.25 113 GLY B N 1
ATOM 2198 C CA . GLY B 1 113 ? -4.586 26.062 12.094 1 98.25 113 GLY B CA 1
ATOM 2199 C C . GLY B 1 113 ? -3.246 25.891 11.414 1 98.25 113 GLY B C 1
ATOM 2200 O O . GLY B 1 113 ? -2.4 26.781 11.445 1 98.25 113 GLY B O 1
ATOM 2201 N N . VAL B 1 114 ? -2.982 24.734 10.883 1 98.56 114 VAL B N 1
ATOM 2202 C CA . VAL B 1 114 ? -1.771 24.453 10.125 1 98.56 114 VAL B CA 1
ATOM 2203 C C . VAL B 1 114 ? -1.972 24.828 8.656 1 98.56 114 VAL B C 1
ATOM 2205 O O . VAL B 1 114 ? -3.016 24.547 8.07 1 98.56 114 VAL B O 1
ATOM 2208 N N . GLY B 1 115 ? -0.962 25.484 8.039 1 97.75 115 GLY B N 1
ATOM 2209 C CA . GLY B 1 115 ? -1.031 25.844 6.629 1 97.75 115 GLY B CA 1
ATOM 2210 C C . GLY B 1 115 ? -2.072 26.922 6.34 1 97.75 115 GLY B C 1
ATOM 2211 O O . GLY B 1 115 ? -2.695 26.906 5.277 1 97.75 115 GLY B O 1
ATOM 2212 N N . LYS B 1 116 ? -2.227 27.75 7.309 1 94.62 116 LYS B N 1
ATOM 2213 C CA . LYS B 1 116 ? -3.219 28.812 7.148 1 94.62 116 LYS B CA 1
ATOM 2214 C C . LYS B 1 116 ? -2.885 29.703 5.953 1 94.62 116 LYS B C 1
ATOM 2216 O O . LYS B 1 116 ? -1.713 29.969 5.68 1 94.62 116 LYS B O 1
ATOM 2221 N N . ASP B 1 117 ? -3.916 30.156 5.207 1 90.62 117 ASP B N 1
ATOM 2222 C CA . ASP B 1 117 ? -3.836 31.078 4.078 1 90.62 117 ASP B CA 1
ATOM 2223 C C . ASP B 1 117 ? -3.254 30.391 2.844 1 90.62 117 ASP B C 1
ATOM 2225 O O . ASP B 1 117 ? -2.988 31.047 1.832 1 90.62 117 ASP B O 1
ATOM 2229 N N . GLY B 1 118 ? -2.926 29.125 2.898 1 96.25 118 GLY B N 1
ATOM 2230 C CA . GLY B 1 118 ? -2.424 28.375 1.758 1 96.25 118 GLY B CA 1
ATOM 2231 C C . GLY B 1 118 ? -3.488 27.531 1.089 1 96.25 118 GLY B C 1
ATOM 2232 O O . GLY B 1 118 ? -4.656 27.562 1.482 1 96.25 118 GLY B O 1
ATOM 2233 N N . THR B 1 119 ? -3.08 26.844 0.055 1 98.69 119 THR B N 1
ATOM 2234 C CA . THR B 1 119 ? -3.943 25.938 -0.704 1 98.69 119 THR B CA 1
ATOM 2235 C C . THR B 1 119 ? -3.678 24.484 -0.324 1 98.69 119 THR B C 1
ATOM 2237 O O . THR B 1 119 ? -2.523 24.078 -0.202 1 98.69 119 THR B O 1
ATOM 2240 N N . VAL B 1 120 ? -4.734 23.766 -0.051 1 98.81 120 VAL B N 1
ATOM 2241 C CA . VAL B 1 120 ? -4.602 22.328 0.235 1 98.81 120 VAL B CA 1
ATOM 2242 C C . VAL B 1 120 ? -5.59 21.547 -0.617 1 98.81 120 VAL B C 1
ATOM 2244 O O . VAL B 1 120 ? -6.422 22.125 -1.315 1 98.81 120 VAL B O 1
ATOM 2247 N N . THR B 1 121 ? -5.445 20.266 -0.737 1 98.88 121 THR B N 1
ATOM 2248 C CA . THR B 1 121 ? -6.414 19.312 -1.278 1 98.88 121 THR B CA 1
ATOM 2249 C C . THR B 1 121 ? -6.723 18.219 -0.264 1 98.88 121 THR B C 1
ATOM 2251 O O . THR B 1 121 ? -6.223 18.25 0.863 1 98.88 121 THR B O 1
ATOM 2254 N N . SER B 1 122 ? -7.621 17.391 -0.506 1 98.88 122 SER B N 1
ATOM 2255 C CA . SER B 1 122 ? -8.086 16.328 0.389 1 98.88 122 SER B CA 1
ATOM 2256 C C . SER B 1 122 ? -8.977 15.336 -0.348 1 98.88 122 SER B C 1
ATOM 2258 O O . SER B 1 122 ? -9.219 15.484 -1.547 1 98.88 122 SER B O 1
ATOM 2260 N N . TYR B 1 123 ? -9.32 14.312 0.369 1 98.81 123 TYR B N 1
ATOM 2261 C CA . TYR B 1 123 ? -10.43 13.5 -0.12 1 98.81 123 TYR B CA 1
ATOM 2262 C C . TYR B 1 123 ? -11.68 14.352 -0.321 1 98.81 123 TYR B C 1
ATOM 2264 O O . TYR B 1 123 ? -11.977 15.227 0.498 1 98.81 123 TYR B O 1
ATOM 2272 N N . PRO B 1 124 ? -12.508 14.117 -1.379 1 98.5 124 PRO B N 1
ATOM 2273 C CA . PRO B 1 124 ? -13.656 14.969 -1.699 1 98.5 124 PRO B CA 1
ATOM 2274 C C . PRO B 1 124 ? -14.648 15.086 -0.543 1 98.5 124 PRO B C 1
ATOM 2276 O O . PRO B 1 124 ? -15.273 16.125 -0.365 1 98.5 124 PRO B O 1
ATOM 2279 N N . GLY B 1 125 ? -14.82 14.117 0.246 1 98.19 125 GLY B N 1
ATOM 2280 C CA . GLY B 1 125 ? -15.82 14.047 1.303 1 98.19 125 GLY B CA 1
ATOM 2281 C C . GLY B 1 125 ? -15.609 15.086 2.389 1 98.19 125 GLY B C 1
ATOM 2282 O O . GLY B 1 125 ? -16.531 15.383 3.158 1 98.19 125 GLY B O 1
ATOM 2283 N N . VAL B 1 126 ? -14.367 15.672 2.463 1 98.62 126 VAL B N 1
ATOM 2284 C CA . VAL B 1 126 ? -14.125 16.641 3.523 1 98.62 126 VAL B CA 1
ATOM 2285 C C . VAL B 1 126 ? -13.812 18 2.916 1 98.62 126 VAL B C 1
ATOM 2287 O O . VAL B 1 126 ? -13.406 18.938 3.625 1 98.62 126 VAL B O 1
ATOM 2290 N N . ARG B 1 127 ? -13.969 18.125 1.646 1 98.62 127 ARG B N 1
ATOM 2291 C CA . ARG B 1 127 ? -13.688 19.359 0.929 1 98.62 127 ARG B CA 1
ATOM 2292 C C . ARG B 1 127 ? -14.438 20.547 1.551 1 98.62 127 ARG B C 1
ATOM 2294 O O . ARG B 1 127 ? -13.836 21.578 1.831 1 98.62 127 ARG B O 1
ATOM 2301 N N . ASP B 1 128 ? -15.719 20.391 1.756 1 98.56 128 ASP B N 1
ATOM 2302 C CA . ASP B 1 128 ? -16.562 21.5 2.195 1 98.56 128 ASP B CA 1
ATOM 2303 C C . ASP B 1 128 ? -16.141 22 3.572 1 98.56 128 ASP B C 1
ATOM 2305 O O . ASP B 1 128 ? -16.188 23.203 3.842 1 98.56 128 ASP B O 1
ATOM 2309 N N . LYS B 1 129 ? -15.781 21.094 4.43 1 98.5 129 LYS B N 1
ATOM 2310 C CA . LYS B 1 129 ? -15.312 21.484 5.758 1 98.5 129 LYS B CA 1
ATOM 2311 C C . LYS B 1 129 ? -14.016 22.281 5.672 1 98.5 129 LYS B C 1
ATOM 2313 O O . LYS B 1 129 ? -13.82 23.234 6.43 1 98.5 129 LYS B O 1
ATOM 2318 N N . ILE B 1 130 ? -13.164 21.938 4.758 1 98.56 130 ILE B N 1
ATOM 2319 C CA . ILE B 1 130 ? -11.875 22.609 4.594 1 98.56 130 ILE B CA 1
ATOM 2320 C C . ILE B 1 130 ? -12.094 24.016 4.039 1 98.56 130 ILE B C 1
ATOM 2322 O O . ILE B 1 130 ? -11.531 24.984 4.547 1 98.56 130 ILE B O 1
ATOM 2326 N N . VAL B 1 131 ? -12.938 24.109 3.037 1 98.31 131 VAL B N 1
ATOM 2327 C CA . VAL B 1 131 ? -13.25 25.391 2.438 1 98.31 131 VAL B CA 1
ATOM 2328 C C . VAL B 1 131 ? -13.945 26.281 3.467 1 98.31 131 VAL B C 1
ATOM 2330 O O . VAL B 1 131 ? -13.625 27.469 3.578 1 98.31 131 VAL B O 1
ATOM 2333 N N . ALA B 1 132 ? -14.82 25.75 4.246 1 98.12 132 ALA B N 1
ATOM 2334 C CA . ALA B 1 132 ? -15.547 26.5 5.273 1 98.12 132 ALA B CA 1
ATOM 2335 C C . ALA B 1 132 ? -14.586 27.047 6.328 1 98.12 132 ALA B C 1
ATOM 2337 O O . ALA B 1 132 ? -14.859 28.094 6.941 1 98.12 132 ALA B O 1
ATOM 2338 N N . ALA B 1 133 ? -13.484 26.359 6.512 1 97.69 133 ALA B N 1
ATOM 2339 C CA . ALA B 1 133 ? -12.492 26.781 7.5 1 97.69 133 ALA B CA 1
ATOM 2340 C C . ALA B 1 133 ? -11.602 27.891 6.949 1 97.69 133 ALA B C 1
ATOM 2342 O O . ALA B 1 133 ? -10.734 28.406 7.656 1 97.69 133 ALA B O 1
ATOM 2343 N N . GLY B 1 134 ? -11.766 28.234 5.66 1 97.62 134 GLY B N 1
ATOM 2344 C CA . GLY B 1 134 ? -11.109 29.406 5.109 1 97.62 134 GLY B CA 1
ATOM 2345 C C . GLY B 1 134 ? -9.898 29.078 4.262 1 97.62 134 GLY B C 1
ATOM 2346 O O . GLY B 1 134 ? -9.188 29.969 3.803 1 97.62 134 GLY B O 1
ATOM 2347 N N . TYR B 1 135 ? -9.586 27.828 4.09 1 98.25 135 TYR B N 1
ATOM 2348 C CA . TYR B 1 135 ? -8.461 27.438 3.264 1 98.25 135 TYR B CA 1
ATOM 2349 C C . TYR B 1 135 ? -8.82 27.484 1.783 1 98.25 135 TYR B C 1
ATOM 2351 O O . TYR B 1 135 ? -9.945 27.172 1.399 1 98.25 135 TYR B O 1
ATOM 2359 N N . ALA B 1 136 ? -7.859 27.906 0.972 1 98.56 136 ALA B N 1
ATOM 2360 C CA . ALA B 1 136 ? -8.023 27.703 -0.464 1 98.56 136 ALA B CA 1
ATOM 2361 C C . ALA B 1 136 ? -7.941 26.219 -0.812 1 98.56 136 ALA B C 1
ATOM 2363 O O . ALA B 1 136 ? -7.211 25.453 -0.165 1 98.56 136 ALA B O 1
ATOM 2364 N N . TYR B 1 137 ? -8.672 25.859 -1.853 1 98.62 137 TYR B N 1
ATOM 2365 C CA . TYR B 1 137 ? -8.789 24.453 -2.18 1 98.62 137 TYR B CA 1
ATOM 2366 C C . TYR B 1 137 ? -8.438 24.188 -3.641 1 98.62 137 TYR B C 1
ATOM 2368 O O . TYR B 1 137 ? -8.781 25 -4.516 1 98.62 137 TYR B O 1
ATOM 2376 N N . SER B 1 138 ? -7.742 23.125 -3.932 1 98.81 138 SER B N 1
ATOM 2377 C CA . SER B 1 138 ? -7.414 22.672 -5.277 1 98.81 138 SER B CA 1
ATOM 2378 C C . SER B 1 138 ? -7.77 21.203 -5.465 1 98.81 138 SER B C 1
ATOM 2380 O O . SER B 1 138 ? -7.621 20.406 -4.543 1 98.81 138 SER B O 1
ATOM 2382 N N . ASP B 1 139 ? -8.141 20.766 -6.668 1 97.75 139 ASP B N 1
ATOM 2383 C CA . ASP B 1 139 ? -8.484 19.375 -6.949 1 97.75 139 ASP B CA 1
ATOM 2384 C C . ASP B 1 139 ? -7.301 18.625 -7.547 1 97.75 139 ASP B C 1
ATOM 2386 O O . ASP B 1 139 ? -7.453 17.5 -8.031 1 97.75 139 ASP B O 1
ATOM 2390 N N . GLU B 1 140 ? -6.168 19.281 -7.527 1 98.44 140 GLU B N 1
ATOM 2391 C CA . GLU B 1 140 ? -4.973 18.594 -8 1 98.44 140 GLU B CA 1
ATOM 2392 C C . GLU B 1 140 ? -4.641 17.391 -7.117 1 98.44 140 GLU B C 1
ATOM 2394 O O . GLU B 1 140 ? -4.957 17.391 -5.926 1 98.44 140 GLU B O 1
ATOM 2399 N N . LYS B 1 141 ? -4.023 16.438 -7.664 1 98.19 141 LYS B N 1
ATOM 2400 C CA . LYS B 1 141 ? -3.686 15.227 -6.934 1 98.19 141 LYS B CA 1
ATOM 2401 C C . LYS B 1 141 ? -2.814 15.539 -5.719 1 98.19 141 LYS B C 1
ATOM 2403 O O . LYS B 1 141 ? -2.963 14.914 -4.664 1 98.19 141 LYS B O 1
ATOM 2408 N N . VAL B 1 142 ? -1.818 16.344 -5.973 1 98.88 142 VAL B N 1
ATOM 2409 C CA . VAL B 1 142 ? -0.915 16.781 -4.914 1 98.88 142 VAL B CA 1
ATOM 2410 C C . VAL B 1 142 ? -0.809 18.312 -4.926 1 98.88 142 VAL B C 1
ATOM 2412 O O . VAL B 1 142 ? -0.636 18.922 -5.984 1 98.88 142 VAL B O 1
ATOM 2415 N N . VAL B 1 143 ? -0.937 18.922 -3.812 1 98.94 143 VAL B N 1
ATOM 2416 C CA . VAL B 1 143 ? -0.841 20.375 -3.664 1 98.94 143 VAL B CA 1
ATOM 2417 C C . VAL B 1 143 ? 0.254 20.719 -2.658 1 98.94 143 VAL B C 1
ATOM 2419 O O . VAL B 1 143 ? 0.312 20.141 -1.571 1 98.94 143 VAL B O 1
ATOM 2422 N N . VAL B 1 144 ? 1.141 21.625 -3.082 1 98.88 144 VAL B N 1
ATOM 2423 C CA . VAL B 1 144 ? 2.201 22.125 -2.215 1 98.88 144 VAL B CA 1
ATOM 2424 C C . VAL B 1 144 ? 2.006 23.625 -1.976 1 98.88 144 VAL B C 1
ATOM 2426 O O . VAL B 1 144 ? 1.945 24.406 -2.924 1 98.88 144 VAL B O 1
ATOM 2429 N N . SER B 1 145 ? 1.827 23.984 -0.766 1 98.56 145 SER B N 1
ATOM 2430 C CA . SER B 1 145 ? 1.79 25.375 -0.326 1 98.56 145 SER B CA 1
ATOM 2431 C C . SER B 1 145 ? 2.873 25.656 0.709 1 98.56 145 SER B C 1
ATOM 2433 O O . SER B 1 145 ? 2.684 25.391 1.899 1 98.56 145 SER B O 1
ATOM 2435 N N . LYS B 1 146 ? 4.027 26.234 0.282 1 97.38 146 LYS B N 1
ATOM 2436 C CA . LYS B 1 146 ? 5.211 26.375 1.127 1 97.38 146 LYS B CA 1
ATOM 2437 C C . LYS B 1 146 ? 5.707 25 1.589 1 97.38 146 LYS B C 1
ATOM 2439 O O . LYS B 1 146 ? 5.988 24.125 0.767 1 97.38 146 LYS B O 1
ATOM 2444 N N . ASN B 1 147 ? 5.695 24.766 2.877 1 98.5 147 ASN B N 1
ATOM 2445 C CA . ASN B 1 147 ? 6.184 23.484 3.367 1 98.5 147 ASN B CA 1
ATOM 2446 C C . ASN B 1 147 ? 5.035 22.547 3.727 1 98.5 147 ASN B C 1
ATOM 2448 O O . ASN B 1 147 ? 5.242 21.531 4.395 1 98.5 147 ASN B O 1
ATOM 2452 N N . ILE B 1 148 ? 3.811 22.875 3.229 1 98.94 148 ILE B N 1
ATOM 2453 C CA . ILE B 1 148 ? 2.627 22.047 3.445 1 98.94 148 ILE B CA 1
ATOM 2454 C C . ILE B 1 148 ? 2.336 21.219 2.193 1 98.94 148 ILE B C 1
ATOM 2456 O O . ILE B 1 148 ? 2.205 21.781 1.098 1 98.94 148 ILE B O 1
ATOM 2460 N N . VAL B 1 149 ? 2.248 19.875 2.34 1 98.94 149 VAL B N 1
ATOM 2461 C CA . VAL B 1 149 ? 1.966 18.984 1.224 1 98.94 149 VAL B CA 1
ATOM 2462 C C . VAL B 1 149 ? 0.686 18.203 1.5 1 98.94 149 VAL B C 1
ATOM 2464 O O . VAL B 1 149 ? 0.534 17.609 2.57 1 98.94 149 VAL B O 1
ATOM 2467 N N . SER B 1 150 ? -0.291 18.234 0.618 1 98.94 150 SER B N 1
ATOM 2468 C CA . SER B 1 150 ? -1.539 17.5 0.786 1 98.94 150 SER B CA 1
ATOM 2469 C C . SER B 1 150 ? -1.884 16.703 -0.468 1 98.94 150 SER B C 1
ATOM 2471 O O . SER B 1 150 ? -1.432 17.031 -1.565 1 98.94 150 SER B O 1
ATOM 2473 N N . SER B 1 151 ? -2.592 15.664 -0.339 1 98.94 151 SER B N 1
ATOM 2474 C CA . SER B 1 151 ? -3.061 14.82 -1.434 1 98.94 151 SER B CA 1
ATOM 2475 C C . SER B 1 151 ? -4.469 14.297 -1.165 1 98.94 151 SER B C 1
ATOM 2477 O O . SER B 1 151 ? -5.062 14.602 -0.13 1 98.94 151 SER B O 1
ATOM 2479 N N . ARG B 1 152 ? -5.035 13.523 -2.035 1 98.75 152 ARG B N 1
ATOM 2480 C CA . ARG B 1 152 ? -6.488 13.406 -2.09 1 98.75 152 ARG B CA 1
ATOM 2481 C C . ARG B 1 152 ? -6.953 12.07 -1.511 1 98.75 152 ARG B C 1
ATOM 2483 O O . ARG B 1 152 ? -7.973 12.008 -0.821 1 98.75 152 ARG B O 1
ATOM 2490 N N . GLY B 1 153 ? -6.297 10.945 -1.885 1 98.62 153 GLY B N 1
ATOM 2491 C CA . GLY B 1 153 ? -6.758 9.648 -1.427 1 98.62 153 GLY B CA 1
ATOM 2492 C C . GLY B 1 153 ? -5.812 8.516 -1.789 1 98.62 153 GLY B C 1
ATOM 2493 O O . GLY B 1 153 ? -4.676 8.758 -2.203 1 98.62 153 GLY B O 1
ATOM 2494 N N . PRO B 1 154 ? -6.281 7.238 -1.596 1 98.81 154 PRO B N 1
ATOM 2495 C CA . PRO B 1 154 ? -5.406 6.082 -1.797 1 98.81 154 PRO B CA 1
ATOM 2496 C C . PRO B 1 154 ? -4.766 6.062 -3.182 1 98.81 154 PRO B C 1
ATOM 2498 O O . PRO B 1 154 ? -3.564 5.809 -3.307 1 98.81 154 PRO B O 1
ATOM 2501 N N . ALA B 1 155 ? -5.504 6.418 -4.219 1 98.31 155 ALA B N 1
ATOM 2502 C CA . ALA B 1 155 ? -5 6.285 -5.586 1 98.31 155 ALA B CA 1
ATOM 2503 C C . ALA B 1 155 ? -3.979 7.375 -5.898 1 98.31 155 ALA B C 1
ATOM 2505 O O . ALA B 1 155 ? -3.266 7.293 -6.902 1 98.31 155 ALA B O 1
ATOM 2506 N N . THR B 1 156 ? -3.859 8.383 -5.086 1 98.5 156 THR B N 1
ATOM 2507 C CA . THR B 1 156 ? -2.896 9.453 -5.32 1 98.5 156 THR B CA 1
ATOM 2508 C C . THR B 1 156 ? -1.685 9.297 -4.406 1 98.5 156 THR B C 1
ATOM 2510 O O . THR B 1 156 ? -0.837 10.195 -4.344 1 98.5 156 THR B O 1
ATOM 2513 N N . SER B 1 157 ? -1.59 8.164 -3.734 1 98.75 157 SER B N 1
ATOM 2514 C CA . SER B 1 157 ? -0.522 7.945 -2.764 1 98.75 157 SER B CA 1
ATOM 2515 C C . SER B 1 157 ? 0.843 7.902 -3.441 1 98.75 157 SER B C 1
ATOM 2517 O O . SER B 1 157 ? 1.843 8.336 -2.865 1 98.75 157 SER B O 1
ATOM 2519 N N . PHE B 1 158 ? 0.906 7.355 -4.691 1 98.75 158 PHE B N 1
ATOM 2520 C CA . PHE B 1 158 ? 2.176 7.34 -5.41 1 98.75 158 PHE B CA 1
ATOM 2521 C C . PHE B 1 158 ? 2.643 8.758 -5.715 1 98.75 158 PHE B C 1
ATOM 2523 O O . PHE B 1 158 ? 3.801 9.102 -5.473 1 98.75 158 PHE B O 1
ATOM 2530 N N . ASP B 1 159 ? 1.762 9.594 -6.219 1 98.69 159 ASP B N 1
ATOM 2531 C CA . ASP B 1 159 ? 2.088 10.984 -6.516 1 98.69 159 ASP B CA 1
ATOM 2532 C C . ASP B 1 159 ? 2.521 11.727 -5.254 1 98.69 159 ASP B C 1
ATOM 2534 O O . ASP B 1 159 ? 3.492 12.492 -5.273 1 98.69 159 ASP B O 1
ATOM 2538 N N . PHE B 1 160 ? 1.802 11.477 -4.219 1 98.94 160 PHE B N 1
ATOM 2539 C CA . PHE B 1 160 ? 2.061 12.094 -2.922 1 98.94 160 PHE B CA 1
ATOM 2540 C C . PHE B 1 160 ? 3.459 11.75 -2.426 1 98.94 160 PHE B C 1
ATOM 2542 O O . PHE B 1 160 ? 4.25 12.641 -2.105 1 98.94 160 PHE B O 1
ATOM 2549 N N . ALA B 1 161 ? 3.773 10.453 -2.404 1 98.94 161 ALA B N 1
ATOM 2550 C CA . ALA B 1 161 ? 5.062 9.977 -1.906 1 98.94 161 ALA B CA 1
ATOM 2551 C C . ALA B 1 161 ? 6.207 10.469 -2.787 1 98.94 161 ALA B C 1
ATOM 2553 O O . ALA B 1 161 ? 7.254 10.875 -2.283 1 98.94 161 ALA B O 1
ATOM 2554 N N . LEU B 1 162 ? 6.008 10.445 -4.105 1 98.94 162 LEU B N 1
ATOM 2555 C CA . LEU B 1 162 ? 7.055 10.891 -5.02 1 98.94 162 LEU B CA 1
ATOM 2556 C C . LEU B 1 162 ? 7.316 12.383 -4.867 1 98.94 162 LEU B C 1
ATOM 2558 O O . LEU B 1 162 ? 8.461 12.828 -4.98 1 98.94 162 LEU B O 1
ATOM 2562 N N . LYS B 1 163 ? 6.281 13.172 -4.605 1 98.94 163 LYS B N 1
ATOM 2563 C CA . LYS B 1 163 ? 6.477 14.594 -4.34 1 98.94 163 LYS B CA 1
ATOM 2564 C C . LYS B 1 163 ? 7.273 14.805 -3.055 1 98.94 163 LYS B C 1
ATOM 2566 O O . LYS B 1 163 ? 8.164 15.656 -3.004 1 98.94 163 LYS B O 1
ATOM 2571 N N . LEU B 1 164 ? 6.945 14.016 -2.037 1 98.94 164 LEU B N 1
ATOM 2572 C CA . LEU B 1 164 ? 7.695 14.109 -0.789 1 98.94 164 LEU B CA 1
ATOM 2573 C C . LEU B 1 164 ? 9.164 13.773 -1.009 1 98.94 164 LEU B C 1
ATOM 2575 O O . LEU B 1 164 ? 10.047 14.43 -0.462 1 98.94 164 LEU B O 1
ATOM 2579 N N . ILE B 1 165 ? 9.469 12.742 -1.806 1 98.94 165 ILE B N 1
ATOM 2580 C CA . ILE B 1 165 ? 10.844 12.375 -2.117 1 98.94 165 ILE B CA 1
ATOM 2581 C C . ILE B 1 165 ? 11.539 13.523 -2.848 1 98.94 165 ILE B C 1
ATOM 2583 O O . ILE B 1 165 ? 12.688 13.852 -2.551 1 98.94 165 ILE B O 1
ATOM 2587 N N . GLU B 1 166 ? 10.805 14.094 -3.828 1 98.88 166 GLU B N 1
ATOM 2588 C CA . GLU B 1 166 ? 11.367 15.219 -4.566 1 98.88 166 GLU B CA 1
ATOM 2589 C C . GLU B 1 166 ? 11.766 16.359 -3.627 1 98.88 166 GLU B C 1
ATOM 2591 O O . GLU B 1 166 ? 12.852 16.922 -3.762 1 98.88 166 GLU B O 1
ATOM 2596 N N . LEU B 1 167 ? 10.953 16.641 -2.639 1 98.94 167 LEU B N 1
ATOM 2597 C CA . LEU B 1 167 ? 11.18 17.75 -1.718 1 98.94 167 LEU B CA 1
ATOM 2598 C C . LEU B 1 167 ? 12.305 17.438 -0.742 1 98.94 167 LEU B C 1
ATOM 2600 O O . LEU B 1 167 ? 13.062 18.312 -0.343 1 98.94 167 LEU B O 1
ATOM 2604 N N . LEU B 1 168 ? 12.477 16.141 -0.407 1 98.88 168 LEU B N 1
ATOM 2605 C CA . LEU B 1 168 ? 13.43 15.742 0.617 1 98.88 168 LEU B CA 1
ATOM 2606 C C . LEU B 1 168 ? 14.789 15.43 -0.002 1 98.88 168 LEU B C 1
ATOM 2608 O O . LEU B 1 168 ? 15.828 15.727 0.588 1 98.88 168 LEU B O 1
ATOM 2612 N N . LYS B 1 169 ? 14.734 14.812 -1.268 1 98.56 169 LYS B N 1
ATOM 2613 C CA . LYS B 1 169 ? 15.953 14.219 -1.802 1 98.56 169 LYS B CA 1
ATOM 2614 C C . LYS B 1 169 ? 16.234 14.719 -3.213 1 98.56 169 LYS B C 1
ATOM 2616 O O . LYS B 1 169 ? 17.312 14.453 -3.77 1 98.56 169 LYS B O 1
ATOM 2621 N N . GLY B 1 170 ? 15.305 15.445 -3.795 1 98.5 170 GLY B N 1
ATOM 2622 C CA . GLY B 1 170 ? 15.492 15.969 -5.137 1 98.5 170 GLY B CA 1
ATOM 2623 C C . GLY B 1 170 ? 14.773 15.164 -6.203 1 98.5 170 GLY B C 1
ATOM 2624 O O . GLY B 1 170 ? 14.422 14.008 -5.977 1 98.5 170 GLY B O 1
ATOM 2625 N N . LYS B 1 171 ? 14.633 15.781 -7.371 1 98.25 171 LYS B N 1
ATOM 2626 C CA . LYS B 1 171 ? 13.867 15.227 -8.484 1 98.25 171 LYS B CA 1
ATOM 2627 C C . LYS B 1 171 ? 14.508 13.938 -9 1 98.25 171 LYS B C 1
ATOM 2629 O O . LYS B 1 171 ? 13.805 13 -9.375 1 98.25 171 LYS B O 1
ATOM 2634 N N . GLU B 1 172 ? 15.758 13.867 -9.016 1 98.38 172 GLU B N 1
ATOM 2635 C CA . GLU B 1 172 ? 16.453 12.68 -9.516 1 98.38 172 GLU B CA 1
ATOM 2636 C C . GLU B 1 172 ? 16.109 11.445 -8.68 1 98.38 172 GLU B C 1
ATOM 2638 O O . GLU B 1 172 ? 15.875 10.367 -9.227 1 98.38 172 GLU B O 1
ATOM 2643 N N . SER B 1 173 ? 16.125 11.641 -7.355 1 98.5 173 SER B N 1
ATOM 2644 C CA . SER B 1 173 ? 15.773 10.539 -6.469 1 98.5 173 SER B CA 1
ATOM 2645 C C . SER B 1 173 ? 14.336 10.086 -6.707 1 98.5 173 SER B C 1
ATOM 2647 O O . SER B 1 173 ? 14.055 8.883 -6.758 1 98.5 173 SER B O 1
ATOM 2649 N N . ALA B 1 174 ? 13.422 11.008 -6.867 1 98.75 174 ALA B N 1
ATOM 2650 C CA . ALA B 1 174 ? 12.031 10.68 -7.145 1 98.75 174 ALA B CA 1
ATOM 2651 C C . ALA B 1 174 ? 11.891 9.914 -8.461 1 98.75 174 ALA B C 1
ATOM 2653 O O . ALA B 1 174 ? 11.141 8.945 -8.539 1 98.75 174 ALA B O 1
ATOM 2654 N N . ASP B 1 175 ? 12.602 10.352 -9.477 1 98.31 175 ASP B N 1
ATOM 2655 C CA . ASP B 1 175 ? 12.555 9.703 -10.789 1 98.31 175 ASP B CA 1
ATOM 2656 C C . ASP B 1 175 ? 13.086 8.273 -10.711 1 98.31 175 ASP B C 1
ATOM 2658 O O . ASP B 1 175 ? 12.547 7.371 -11.352 1 98.31 175 ASP B O 1
ATOM 2662 N N . GLN B 1 176 ? 14.102 8.094 -9.961 1 98.31 176 GLN B N 1
ATOM 2663 C CA . GLN B 1 176 ? 14.688 6.762 -9.797 1 98.31 176 GLN B CA 1
ATOM 2664 C C . GLN B 1 176 ? 13.703 5.805 -9.133 1 98.31 176 GLN B C 1
ATOM 2666 O O . GLN B 1 176 ? 13.531 4.668 -9.586 1 98.31 176 GLN B O 1
ATOM 2671 N N . VAL B 1 177 ? 13.086 6.281 -8.086 1 98.75 177 VAL B N 1
ATOM 2672 C CA . VAL B 1 177 ? 12.102 5.457 -7.391 1 98.75 177 VAL B CA 1
ATOM 2673 C C . VAL B 1 177 ? 10.914 5.184 -8.312 1 98.75 177 VAL B C 1
ATOM 2675 O O . VAL B 1 177 ? 10.43 4.051 -8.391 1 98.75 177 VAL B O 1
ATOM 2678 N N . SER B 1 178 ? 10.453 6.246 -9 1 98.75 178 SER B N 1
ATOM 2679 C CA . SER B 1 178 ? 9.328 6.105 -9.922 1 98.75 178 SER B CA 1
ATOM 2680 C C . SER B 1 178 ? 9.609 5.031 -10.969 1 98.75 178 SER B C 1
ATOM 2682 O O . SER B 1 178 ? 8.75 4.18 -11.234 1 98.75 178 SER B O 1
ATOM 2684 N N . LYS B 1 179 ? 10.75 5.004 -11.555 1 98 179 LYS B N 1
ATOM 2685 C CA . LYS B 1 179 ? 11.148 4.02 -12.555 1 98 179 LYS B CA 1
ATOM 2686 C C . LYS B 1 179 ? 11.211 2.617 -11.953 1 98 179 LYS B C 1
ATOM 2688 O O . LYS B 1 179 ? 10.734 1.654 -12.562 1 98 179 LYS B O 1
ATOM 2693 N N . ALA B 1 180 ? 11.719 2.541 -10.758 1 98.06 180 ALA B N 1
ATOM 2694 C CA . ALA B 1 180 ? 11.938 1.248 -10.117 1 98.06 180 ALA B CA 1
ATOM 2695 C C . ALA B 1 180 ? 10.617 0.56 -9.789 1 98.06 180 ALA B C 1
ATOM 2697 O O . ALA B 1 180 ? 10.539 -0.67 -9.781 1 98.06 180 ALA B O 1
ATOM 2698 N N . ILE B 1 181 ? 9.57 1.327 -9.547 1 98.56 181 ILE B N 1
ATOM 2699 C CA . ILE B 1 181 ? 8.297 0.72 -9.172 1 98.56 181 ILE B CA 1
ATOM 2700 C C . ILE B 1 181 ? 7.379 0.644 -10.391 1 98.56 181 ILE B C 1
ATOM 2702 O O . ILE B 1 181 ? 6.215 0.258 -10.273 1 98.56 181 ILE B O 1
ATOM 2706 N N . LEU B 1 182 ? 7.891 1.102 -11.562 1 98.38 182 LEU B N 1
ATOM 2707 C CA . LEU B 1 182 ? 7.199 1.06 -12.852 1 98.38 182 LEU B CA 1
ATOM 2708 C C . LEU B 1 182 ? 6.035 2.041 -12.875 1 98.38 182 LEU B C 1
ATOM 2710 O O . LEU B 1 182 ? 4.965 1.729 -13.406 1 98.38 182 LEU B O 1
ATOM 2714 N N . TYR B 1 183 ? 6.242 3.15 -12.141 1 97.38 183 TYR B N 1
ATOM 2715 C CA . TYR B 1 183 ? 5.238 4.207 -12.148 1 97.38 183 TYR B CA 1
ATOM 2716 C C . TYR B 1 183 ? 5.504 5.199 -13.273 1 97.38 183 TYR B C 1
ATOM 2718 O O . TYR B 1 183 ? 6.402 6.039 -13.172 1 97.38 183 TYR B O 1
ATOM 2726 N N . THR B 1 184 ? 4.805 5.016 -14.5 1 82.06 184 THR B N 1
ATOM 2727 C CA . THR B 1 184 ? 5.059 5.836 -15.68 1 82.06 184 THR B CA 1
ATOM 2728 C C . THR B 1 184 ? 4.117 7.031 -15.727 1 82.06 184 THR B C 1
ATOM 2730 O O . THR B 1 184 ? 2.904 6.883 -15.547 1 82.06 184 THR B O 1
ATOM 2733 N N . HIS B 1 185 ? 4.633 8.188 -15.406 1 60.28 185 HIS B N 1
ATOM 2734 C CA . HIS B 1 185 ? 3.855 9.414 -15.555 1 60.28 185 HIS B CA 1
ATOM 2735 C C . HIS B 1 185 ? 3.803 9.859 -17.016 1 60.28 185 HIS B C 1
ATOM 2737 O O . HIS B 1 185 ? 4.707 9.547 -17.797 1 60.28 185 HIS B O 1
#

InterPro domains:
  IPR002818 DJ-1/PfpI [PF01965] (3-166)
  IPR006287 Protein/nucleic acid deglycase DJ-1 [TIGR01383] (5-179)
  IPR029062 Class I glutamine amidotransferase-like [G3DSA:3.40.50.880] (1-185)
  IPR029062 Class I glutamine amidotransferase-like [SSF52317] (3-183)
  IPR050325 Protein/nucleic acid deglycase [PTHR48094] (3-178)

Radius of gyration: 20.29 Å; Cα contacts (8 Å, |Δi|>4): 875; chains: 2; bounding box: 45×59×46 Å

pLDDT: mean 98.08, std 3.59, range [60.28, 99.0]

Secondary structure (DSSP, 8-state):
---EEEEEE-TT--HHHHHHHHHHHHHTT-EEEEEETT--SSEE-TTS-EEE-SEEHHHHTTS--SEEEE--SGGGGGSTT-HHHHHHHHHHHHTT-EEEEETTTHHHHHHHTTTTTSEE---GGGHHHHHHTT-EE--SSEEEETTEEEE-SGGGHHHHHHHHHHHHH-HHHHHHHHHHTT---/---EEEEEE-TT--HHHHHHHHHHHHHTT-EEEEEETT--SSEE-TTS-EEE-SEEHHHHTTS--SEEEE--SGGGGGSTT-HHHHHHHHHHHHTT-EEEEETTTHHHHHHHTTTTTSEE---GGGHHHHHHTT-EE--SSEEEETTEEEE-SGGGHHHHHHHHHHHHH-HHHHHHHHHHTT---